Protein AF-A0A969LN11-F1 (afdb_monomer)

pLDDT: mean 94.56, std 5.86, range [60.31, 98.69]

Mean predicted aligned error: 4.52 Å

Foldseek 3Di:
DADDDQVVCVVVCPDPLNVVLLVVCPPPQNLVQLVVCLQVQHFSVVSCQVVCCVPCPCVLQDPSNVVSSLRSSVSSVVVVQKDWDDWFCADPGPNDRTHTHIYHPQWAKKWWWAFLVHRQKIKIASDPPPADDDPPTDTHTDDIGTDCVCCCVVFVCNDSVVQVVVCVVPSIDIGGHPDDDDRD

Nearest PDB structures (fold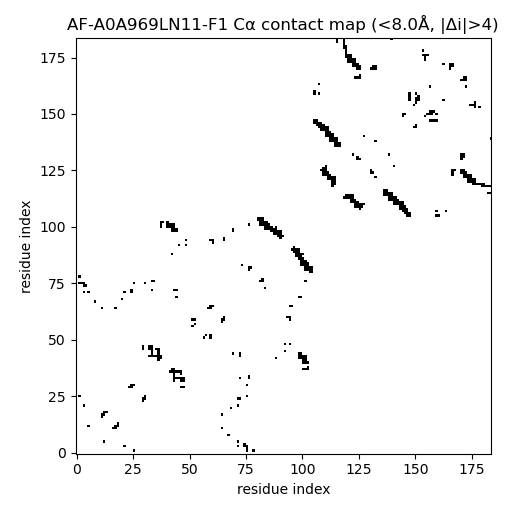seek):
  2qby-assembly1_B  TM=3.631E-01  e=9.573E+00  Saccharolobus solfataricus
  7y96-assembly1_B-4  TM=3.716E-01  e=5.945E+00  Aequorea victoria
  8vgp-assembly1_A  TM=2.685E-01  e=9.573E+00  Homo sapiens

Secondary structure (DSSP, 8-state):
------GGGHHHHTSHHHHHHHHHHTSHHHHHHHHHHHHTTSBGGGGGHHHHHHHHGGGGGSHHHHHHHHHHHHHHHHTTTEEEEEEEEE---SS-SEEEEEEETT---EEEEEESS-TTEEEEES-SSS----TTS-EEEEEEE-SHHHHHHHH--S-HHHHHHHHHHHS-EEEE-SS-PPP-

Radius of gyration: 20.81 Å; Cα contacts (8 Å, |Δi|>4): 290; chains: 1; bounding box: 46×28×56 Å

Solvent-accessible surface area (backbone atoms only — not comparable to full-atom values): 10416 Å² total; per-residue (Å²): 134,92,79,86,82,55,72,97,38,39,78,56,39,77,33,72,66,34,46,51,51,51,58,53,55,67,33,69,69,43,42,50,27,29,49,50,22,18,77,71,72,33,37,22,66,69,44,42,44,70,58,48,46,71,74,44,50,72,6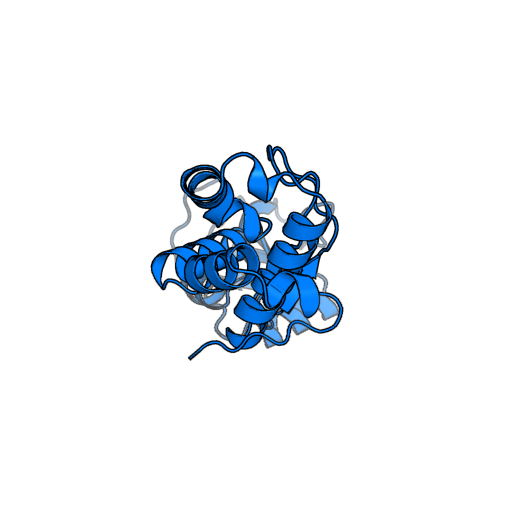4,48,55,41,69,68,49,44,54,48,51,57,51,50,52,50,51,54,37,46,78,67,65,34,36,86,69,43,71,74,43,76,49,99,47,88,69,41,64,50,38,47,25,35,36,52,83,82,47,53,68,35,26,37,25,24,31,62,90,45,47,35,39,31,37,36,20,72,42,84,72,91,52,64,70,75,81,97,61,61,68,40,86,72,49,75,52,36,49,52,66,59,35,29,76,72,54,70,37,86,50,58,67,60,50,50,50,44,19,69,77,67,44,31,42,79,46,74,37,88,63,86,52,78,77,121

Structure (mmCIF, N/CA/C/O backbone):
data_AF-A0A969LN11-F1
#
_entry.id   AF-A0A969LN11-F1
#
loop_
_atom_site.group_PDB
_atom_site.id
_atom_site.type_symbol
_atom_site.label_atom_id
_atom_site.label_alt_id
_atom_site.label_comp_id
_atom_site.label_asym_id
_atom_site.label_entity_id
_atom_site.label_seq_id
_atom_site.pdbx_PDB_ins_code
_atom_site.Cartn_x
_atom_site.Cartn_y
_atom_site.Cartn_z
_atom_site.occupancy
_atom_site.B_iso_or_equiv
_atom_site.auth_seq_id
_atom_site.auth_comp_id
_atom_site.auth_asym_id
_atom_site.auth_atom_id
_atom_site.pdbx_PDB_model_num
ATOM 1 N N . MET A 1 1 ? -16.326 -14.241 5.164 1.00 82.31 1 MET A N 1
ATOM 2 C CA . MET A 1 1 ? -16.632 -13.301 6.263 1.00 82.31 1 MET A CA 1
ATOM 3 C C . MET A 1 1 ? -15.332 -13.048 7.005 1.00 82.31 1 MET A C 1
ATOM 5 O O . MET A 1 1 ? -14.615 -14.016 7.225 1.00 82.31 1 MET A O 1
ATOM 9 N N . LEU A 1 2 ? -14.987 -11.788 7.280 1.00 94.00 2 LEU A N 1
ATOM 10 C CA . LEU A 1 2 ? -13.755 -11.440 7.996 1.00 94.00 2 LEU A CA 1
ATOM 11 C C . LEU A 1 2 ? -13.925 -11.730 9.490 1.00 94.00 2 LEU A C 1
ATOM 13 O O . LEU A 1 2 ? -14.968 -11.403 10.059 1.00 94.00 2 LEU A O 1
ATOM 17 N N . THR A 1 3 ? -12.894 -12.288 10.121 1.00 95.88 3 THR A N 1
ATOM 18 C CA . THR A 1 3 ? -12.912 -12.624 11.555 1.00 95.88 3 THR A CA 1
ATOM 19 C C . THR A 1 3 ? -11.805 -11.879 12.287 1.00 95.88 3 THR A C 1
ATOM 21 O O . THR A 1 3 ? -10.663 -11.886 11.835 1.00 95.88 3 THR A O 1
ATOM 24 N N . TYR A 1 4 ? -12.123 -11.256 13.423 1.00 97.94 4 TYR A N 1
ATOM 25 C CA . TYR A 1 4 ? -11.132 -10.577 14.257 1.00 97.94 4 TYR A CA 1
ATOM 26 C C . TYR A 1 4 ? -10.673 -11.459 15.415 1.00 97.94 4 TYR A C 1
ATOM 28 O O . TYR A 1 4 ? -11.492 -11.977 16.170 1.00 97.94 4 TYR A O 1
ATOM 36 N N . SER A 1 5 ? -9.359 -11.579 15.588 1.00 98.00 5 SER A N 1
ATOM 37 C CA . SER A 1 5 ? -8.730 -12.133 16.787 1.00 98.00 5 SER A CA 1
ATOM 38 C C . SER A 1 5 ? -8.174 -10.980 17.631 1.00 98.00 5 SER A C 1
ATOM 40 O O . SER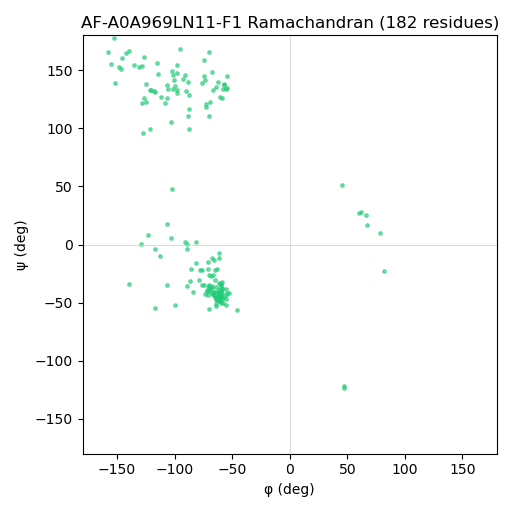 A 1 5 ? -7.165 -10.390 17.249 1.00 98.00 5 SER A O 1
ATOM 42 N N . PRO A 1 6 ? -8.801 -10.596 18.755 1.00 96.81 6 PRO A N 1
ATOM 43 C CA . PRO A 1 6 ? -8.433 -9.368 19.459 1.00 96.81 6 PRO A CA 1
ATOM 44 C C . PRO A 1 6 ? -7.141 -9.469 20.283 1.00 96.81 6 PRO A C 1
ATOM 46 O O . PRO A 1 6 ? -6.523 -8.440 20.558 1.00 96.81 6 PRO A O 1
ATOM 49 N N . GLU A 1 7 ? -6.710 -10.673 20.670 1.00 96.81 7 GLU A N 1
ATOM 50 C CA . GLU A 1 7 ? -5.503 -10.911 21.479 1.00 96.81 7 GLU A CA 1
ATOM 51 C C . GLU A 1 7 ? -5.428 -9.964 22.703 1.00 96.81 7 GLU A C 1
ATOM 53 O O . GLU A 1 7 ? -6.352 -9.876 23.510 1.00 96.81 7 GLU A O 1
ATOM 58 N N . LYS A 1 8 ? -4.352 -9.175 22.816 1.00 96.88 8 LYS A N 1
ATOM 59 C CA . LYS A 1 8 ? -4.132 -8.165 23.866 1.00 96.88 8 LYS A CA 1
ATOM 60 C C . LYS A 1 8 ? -5.164 -7.027 23.897 1.00 96.88 8 LYS A C 1
ATOM 62 O O . LYS A 1 8 ? -5.085 -6.164 24.775 1.00 96.88 8 LYS A O 1
ATOM 67 N N . PHE A 1 9 ? -6.066 -6.954 22.922 1.00 98.25 9 PHE A N 1
ATOM 68 C CA . PHE A 1 9 ? -7.149 -5.976 22.855 1.00 98.25 9 PHE A CA 1
ATOM 69 C C . PHE A 1 9 ? -8.511 -6.557 23.249 1.00 98.25 9 PHE A C 1
ATOM 71 O O . PHE A 1 9 ? -9.479 -5.817 23.149 1.00 98.25 9 PHE A O 1
ATOM 78 N N . ALA A 1 10 ? -8.603 -7.813 23.715 1.00 97.88 10 ALA A N 1
ATOM 79 C CA . ALA A 1 10 ? -9.874 -8.483 24.039 1.00 97.88 10 ALA A CA 1
ATOM 80 C C . ALA A 1 10 ? -10.836 -7.600 24.850 1.00 97.88 10 ALA A C 1
ATOM 82 O O . ALA A 1 10 ? -11.898 -7.253 24.356 1.00 97.88 10 ALA A O 1
ATOM 83 N N . SER A 1 11 ? -10.400 -7.088 26.004 1.00 97.50 11 SER A N 1
ATOM 84 C CA . SER A 1 11 ? -11.237 -6.216 26.843 1.00 97.50 11 SER A CA 1
ATOM 85 C C . SER A 1 11 ? -11.710 -4.933 26.141 1.00 97.50 11 SER A C 1
ATOM 87 O O . SER A 1 11 ? -12.823 -4.483 26.392 1.00 97.50 11 SER A O 1
ATOM 89 N N . LEU A 1 12 ? -10.893 -4.336 25.264 1.00 97.94 12 LEU A N 1
ATOM 90 C CA . LEU A 1 12 ? -11.313 -3.160 24.494 1.00 97.94 12 LEU A CA 1
ATOM 91 C C . LEU A 1 12 ? -12.254 -3.555 23.349 1.00 97.94 12 LEU A C 1
ATOM 93 O O . LEU A 1 12 ? -13.177 -2.811 23.035 1.00 97.94 12 LEU A O 1
ATOM 97 N N . TYR A 1 13 ? -12.040 -4.715 22.734 1.00 98.25 13 TYR A N 1
ATOM 98 C CA . TYR A 1 13 ? -12.899 -5.235 21.680 1.00 98.25 13 TYR A CA 1
ATOM 99 C C . TYR A 1 13 ? -14.286 -5.625 22.201 1.00 98.25 13 TYR A C 1
ATOM 101 O O . TYR A 1 13 ? -15.272 -5.352 21.527 1.00 98.25 13 TYR A O 1
ATOM 109 N N . ASP A 1 14 ? -14.373 -6.178 23.411 1.00 98.00 14 ASP A N 1
ATOM 110 C CA . ASP A 1 14 ? -15.636 -6.552 24.062 1.00 98.00 14 ASP A CA 1
ATOM 111 C C . ASP A 1 14 ? -16.518 -5.335 24.406 1.00 98.00 14 ASP A C 1
ATOM 113 O O . ASP A 1 14 ? -17.700 -5.484 24.707 1.00 98.00 14 ASP A O 1
ATOM 117 N N . SER A 1 15 ? -15.966 -4.118 24.342 1.00 98.19 15 SER A N 1
ATOM 118 C CA . SER A 1 15 ? -16.736 -2.880 24.482 1.00 98.19 15 SER A CA 1
ATOM 119 C C . SER A 1 15 ? -17.564 -2.560 23.232 1.00 98.19 15 SER A C 1
ATOM 121 O O . SER A 1 15 ? -17.226 -2.960 22.116 1.00 98.19 15 SER A O 1
ATOM 123 N N . GLU A 1 16 ? -18.606 -1.740 23.397 1.00 97.88 16 GLU A N 1
ATOM 124 C CA . GLU A 1 16 ? -19.424 -1.255 22.277 1.00 97.88 16 GLU A CA 1
ATOM 125 C C . GLU A 1 16 ? -18.575 -0.552 21.205 1.00 97.88 16 GLU A C 1
ATOM 127 O O . GLU A 1 16 ? -18.722 -0.823 20.012 1.00 97.88 16 GLU A O 1
ATOM 132 N N . LEU A 1 17 ? -17.630 0.297 21.622 1.00 98.06 17 LEU A N 1
ATOM 133 C CA . LEU A 1 17 ? -16.713 0.985 20.713 1.00 98.06 17 LEU A CA 1
ATOM 134 C C . LEU A 1 17 ? -15.871 -0.010 19.903 1.00 98.06 17 LEU A C 1
ATOM 136 O O . LEU A 1 17 ? -15.723 0.144 18.691 1.00 98.06 17 LEU A O 1
ATOM 140 N N . GLY A 1 18 ? -15.336 -1.044 20.554 1.00 98.19 18 GLY A N 1
ATOM 141 C CA . GLY A 1 18 ? -14.528 -2.068 19.894 1.00 98.19 18 GLY A CA 1
ATOM 142 C C . GLY A 1 18 ? -15.297 -2.842 18.826 1.00 98.19 18 GLY A C 1
ATOM 143 O O . GLY A 1 18 ? -14.795 -3.014 17.711 1.00 98.19 18 GLY A O 1
ATOM 144 N N . GLN A 1 19 ? -16.533 -3.237 19.131 1.00 98.50 19 GLN A N 1
ATOM 145 C CA . GLN A 1 19 ? -17.416 -3.904 18.173 1.00 98.50 19 GLN A CA 1
ATOM 146 C C . GLN A 1 19 ? -17.803 -2.980 17.013 1.00 98.50 19 GLN A C 1
ATOM 148 O O . GLN A 1 19 ? -17.735 -3.389 15.850 1.00 98.50 19 GLN A O 1
ATOM 153 N N . ARG A 1 20 ? -18.138 -1.715 17.302 1.00 98.56 20 ARG A N 1
ATOM 154 C CA . ARG A 1 20 ? -18.464 -0.710 16.279 1.00 98.56 20 ARG A CA 1
ATOM 155 C C . ARG A 1 20 ? -17.288 -0.446 15.339 1.00 98.56 20 ARG A C 1
ATOM 157 O O . ARG A 1 20 ? -17.496 -0.378 14.132 1.00 98.56 20 ARG A O 1
ATOM 164 N N . LEU A 1 21 ? -16.060 -0.357 15.856 1.00 98.62 21 LEU A N 1
ATOM 165 C CA . LEU A 1 21 ? -14.851 -0.186 15.038 1.00 98.62 21 LEU A CA 1
ATOM 166 C C . LEU A 1 21 ? -14.629 -1.363 14.088 1.00 98.62 21 LEU A C 1
ATOM 168 O O . LEU A 1 21 ? -14.336 -1.154 12.912 1.00 98.62 21 LEU A O 1
ATOM 172 N N . TRP A 1 22 ? -14.797 -2.597 14.569 1.00 98.56 22 TRP A N 1
ATOM 173 C CA . TRP A 1 22 ? -14.678 -3.773 13.708 1.00 98.56 22 TRP A CA 1
ATOM 174 C C . TRP A 1 22 ? -15.762 -3.803 12.630 1.00 98.56 22 TRP A C 1
ATOM 176 O O . TRP A 1 22 ? -15.457 -3.980 11.448 1.00 98.56 22 TRP A O 1
ATOM 186 N N . ALA A 1 23 ? -17.018 -3.571 13.019 1.00 98.44 23 ALA A N 1
ATOM 187 C CA . ALA A 1 23 ? -18.139 -3.505 12.087 1.00 98.44 23 ALA A CA 1
ATOM 188 C C . ALA A 1 23 ? -17.938 -2.404 11.035 1.00 98.44 23 ALA A C 1
ATOM 190 O O . ALA A 1 23 ? -18.246 -2.610 9.867 1.00 98.44 23 ALA A O 1
ATOM 191 N N . PHE A 1 24 ? -17.383 -1.255 11.428 1.00 98.56 24 PHE A N 1
ATOM 192 C CA . PHE A 1 24 ? -17.020 -0.172 10.520 1.00 98.56 24 PHE A CA 1
ATOM 193 C C . PHE A 1 24 ? -15.918 -0.584 9.536 1.00 98.56 24 PHE A C 1
ATOM 195 O O . PHE A 1 24 ? -16.090 -0.428 8.328 1.00 98.56 24 PHE A O 1
ATOM 202 N N . LEU A 1 25 ? -14.792 -1.113 10.024 1.00 98.56 25 LEU A N 1
ATOM 203 C CA . LEU A 1 25 ? -13.633 -1.434 9.180 1.00 98.56 25 LEU A CA 1
ATOM 204 C C . LEU A 1 25 ? -13.913 -2.573 8.192 1.00 98.56 25 LEU A C 1
ATOM 206 O O . LEU A 1 25 ? -13.270 -2.640 7.148 1.00 98.56 25 LEU A O 1
ATOM 210 N N . THR A 1 26 ? -14.858 -3.455 8.519 1.00 98.50 26 THR A N 1
ATOM 211 C CA . THR A 1 26 ? -15.230 -4.609 7.688 1.00 98.50 26 THR A CA 1
ATOM 212 C C . THR A 1 26 ? -16.361 -4.336 6.697 1.00 98.50 26 THR A C 1
ATOM 214 O O . THR A 1 26 ? -16.729 -5.246 5.957 1.00 98.50 26 THR A O 1
ATOM 217 N N . ARG A 1 27 ? -16.886 -3.103 6.624 1.00 98.38 27 ARG A N 1
ATOM 218 C CA . ARG A 1 27 ? -17.782 -2.696 5.527 1.00 98.38 27 ARG A CA 1
ATOM 219 C C . ARG A 1 27 ? -17.034 -2.785 4.195 1.00 98.38 27 ARG A C 1
ATOM 221 O O . ARG A 1 27 ? -15.872 -2.384 4.117 1.00 98.38 27 ARG A O 1
ATOM 228 N N . ASP A 1 28 ? -17.704 -3.265 3.150 1.00 97.88 28 ASP A N 1
ATOM 229 C CA . ASP A 1 28 ? -17.081 -3.514 1.842 1.00 97.88 28 ASP A CA 1
ATOM 230 C C . ASP A 1 28 ? -16.385 -2.271 1.264 1.00 97.88 28 ASP A C 1
ATOM 232 O O . ASP A 1 28 ? -15.293 -2.363 0.701 1.00 97.88 28 ASP A O 1
ATOM 236 N N . ASP A 1 29 ? -16.978 -1.091 1.445 1.00 98.12 29 ASP A N 1
ATOM 237 C CA . ASP A 1 29 ? -16.424 0.175 0.971 1.00 98.12 29 ASP A CA 1
ATOM 238 C C . ASP A 1 29 ? -15.157 0.587 1.740 1.00 98.12 29 ASP A C 1
ATOM 240 O O . ASP A 1 29 ? -14.195 1.074 1.144 1.00 98.12 29 ASP A O 1
ATOM 244 N N . ASN A 1 30 ? -15.110 0.349 3.051 1.00 98.50 30 ASN A N 1
ATOM 245 C CA . ASN A 1 30 ? -13.927 0.600 3.870 1.00 98.50 30 ASN A CA 1
ATOM 246 C C . ASN A 1 30 ? -12.811 -0.404 3.592 1.00 98.50 30 ASN A C 1
ATOM 248 O O . ASN A 1 30 ? -11.657 0.007 3.466 1.00 98.50 30 ASN A O 1
ATOM 252 N N . VAL A 1 31 ? -13.134 -1.685 3.404 1.00 98.56 31 VAL A N 1
ATOM 253 C CA . VAL A 1 31 ? -12.147 -2.680 2.960 1.00 98.56 31 VAL A CA 1
ATOM 254 C C . VAL A 1 31 ? -11.551 -2.258 1.614 1.00 98.56 31 VAL A C 1
ATOM 256 O O . VAL A 1 31 ? -10.328 -2.198 1.487 1.00 98.56 31 VAL A O 1
ATOM 259 N N . ALA A 1 32 ? -12.380 -1.851 0.648 1.00 98.38 32 ALA A N 1
ATOM 260 C CA . ALA A 1 32 ? -11.903 -1.363 -0.647 1.00 98.38 32 ALA A CA 1
ATOM 261 C C . ALA A 1 32 ? -10.992 -0.125 -0.524 1.00 98.38 32 ALA A C 1
ATOM 263 O O . ALA A 1 32 ? -9.989 -0.021 -1.235 1.00 98.38 32 ALA A O 1
ATOM 264 N N . ARG A 1 33 ? -11.284 0.803 0.398 1.00 98.62 33 ARG A N 1
ATOM 265 C CA . ARG A 1 33 ? -10.414 1.959 0.687 1.00 98.62 33 ARG A CA 1
ATOM 266 C C . ARG A 1 33 ? -9.058 1.549 1.268 1.00 98.62 33 ARG A C 1
ATOM 268 O O . ARG A 1 33 ? -8.034 2.071 0.822 1.00 98.62 33 ARG A O 1
ATOM 275 N N . LEU A 1 34 ? -9.034 0.609 2.218 1.00 98.62 34 LEU A N 1
ATOM 276 C CA . LEU A 1 34 ? -7.794 0.070 2.799 1.00 98.62 34 LEU A CA 1
ATOM 277 C C . LEU A 1 34 ? -6.919 -0.598 1.724 1.00 98.62 34 LEU A C 1
ATOM 279 O O . LEU A 1 34 ? -5.700 -0.390 1.682 1.00 98.62 34 LEU A O 1
ATOM 283 N N . GLU A 1 35 ? -7.541 -1.375 0.835 1.00 98.06 35 GLU A N 1
ATOM 284 C CA . GLU A 1 35 ? -6.865 -2.016 -0.296 1.00 98.06 35 GLU A CA 1
ATOM 285 C C . GLU A 1 35 ? -6.341 -0.973 -1.287 1.00 98.06 35 GLU A C 1
ATOM 287 O O . GLU A 1 35 ? -5.168 -1.017 -1.646 1.00 98.06 35 GLU A O 1
ATOM 292 N N . THR A 1 36 ? -7.149 0.030 -1.639 1.00 97.50 36 THR A N 1
ATOM 293 C CA . THR A 1 36 ? -6.754 1.120 -2.550 1.00 97.50 36 THR A CA 1
ATOM 294 C C . THR A 1 36 ? -5.546 1.894 -2.019 1.00 97.50 36 THR A C 1
ATOM 296 O O . THR A 1 36 ? -4.590 2.141 -2.756 1.00 97.50 36 THR A O 1
ATOM 299 N N . ALA A 1 37 ? -5.538 2.255 -0.731 1.00 97.56 37 ALA A N 1
ATOM 300 C CA . ALA A 1 37 ? -4.385 2.913 -0.115 1.00 97.56 37 ALA A CA 1
ATOM 301 C C . ALA A 1 37 ? -3.122 2.036 -0.217 1.00 97.56 37 ALA A C 1
ATOM 303 O O . ALA A 1 37 ? -2.049 2.520 -0.591 1.00 97.56 37 ALA A O 1
ATOM 304 N N . SER A 1 38 ? -3.271 0.731 0.021 1.00 97.00 38 SER A N 1
ATOM 305 C CA . SER A 1 38 ? -2.181 -0.244 -0.089 1.00 97.00 38 SER A CA 1
ATOM 306 C C . SER A 1 38 ? -1.682 -0.402 -1.536 1.00 97.00 38 SER A C 1
ATOM 308 O O . SER A 1 38 ? -0.474 -0.402 -1.773 1.00 97.00 38 SER A O 1
ATOM 310 N N . GLU A 1 39 ? -2.575 -0.429 -2.533 1.00 94.38 39 GLU A N 1
ATOM 311 C CA . GLU A 1 39 ? -2.221 -0.444 -3.965 1.00 94.38 39 GLU A CA 1
ATOM 312 C C . GLU A 1 39 ? -1.409 0.788 -4.388 1.00 94.38 39 GLU A C 1
ATOM 314 O O . GLU A 1 39 ? -0.520 0.698 -5.242 1.00 94.38 39 GLU A O 1
ATOM 319 N N . LEU A 1 40 ? -1.692 1.940 -3.777 1.00 93.00 40 LEU A N 1
ATOM 320 C CA . LEU A 1 40 ? -0.979 3.198 -4.005 1.00 93.00 40 LEU A CA 1
ATOM 321 C C . LEU A 1 40 ? 0.338 3.298 -3.215 1.00 93.00 40 LEU A C 1
ATOM 323 O O . LEU A 1 40 ? 1.024 4.323 -3.288 1.00 93.00 40 LEU A O 1
ATOM 327 N N . GLY A 1 41 ? 0.713 2.257 -2.465 1.00 92.56 41 GLY A N 1
ATOM 328 C CA . GLY A 1 41 ? 1.913 2.248 -1.629 1.00 92.56 41 GLY A CA 1
ATOM 329 C C . GLY A 1 41 ? 1.837 3.234 -0.461 1.00 92.56 41 GLY A C 1
ATOM 330 O O . GLY A 1 41 ? 2.879 3.711 0.011 1.00 92.56 41 GLY A O 1
ATOM 331 N N . LYS A 1 42 ? 0.617 3.562 -0.021 1.00 95.69 42 LYS A N 1
ATOM 332 C CA . LYS A 1 42 ? 0.317 4.379 1.158 1.00 95.69 42 LYS A CA 1
ATOM 333 C C . LYS A 1 42 ? -0.011 3.481 2.355 1.00 95.69 42 LYS A C 1
ATOM 335 O O . LYS A 1 42 ? -0.408 2.330 2.173 1.00 95.69 42 LYS A O 1
ATOM 340 N N . PRO A 1 43 ? 0.191 3.958 3.590 1.00 98.00 43 PRO A N 1
ATOM 341 C CA . PRO A 1 43 ? -0.311 3.272 4.769 1.00 98.00 43 PRO A CA 1
ATOM 342 C C . PRO A 1 43 ? -1.818 3.047 4.691 1.00 98.00 43 PRO A C 1
ATOM 344 O O . PRO A 1 43 ? -2.568 3.958 4.355 1.00 98.00 43 PRO A O 1
ATOM 347 N N . ALA A 1 44 ? -2.261 1.833 5.015 1.00 98.12 44 ALA A N 1
ATOM 348 C CA . ALA A 1 44 ? -3.632 1.412 4.732 1.00 98.12 44 ALA A CA 1
ATOM 349 C C . ALA A 1 44 ? -4.688 2.286 5.426 1.00 98.12 44 ALA A C 1
ATOM 351 O O . ALA A 1 44 ? -5.687 2.654 4.817 1.00 98.12 44 ALA A O 1
ATOM 352 N N . VAL A 1 45 ? -4.434 2.664 6.684 1.00 97.56 45 VAL A N 1
ATOM 353 C CA . VAL A 1 45 ? -5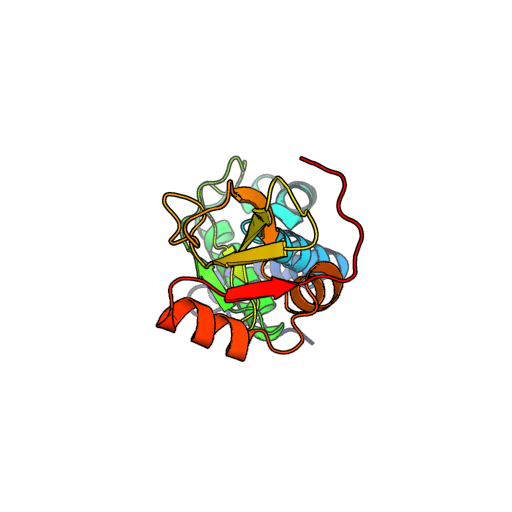.356 3.481 7.491 1.00 97.56 45 VAL A CA 1
ATOM 354 C C . VAL A 1 45 ? -5.593 4.884 6.922 1.00 97.56 45 VAL A C 1
ATOM 356 O O . VAL A 1 45 ? -6.633 5.456 7.228 1.00 97.56 45 VAL A O 1
ATOM 359 N N . GLU A 1 46 ? -4.701 5.422 6.071 1.00 96.88 46 GLU A N 1
ATOM 360 C CA . GLU A 1 46 ? -4.954 6.702 5.379 1.00 96.88 46 GLU A CA 1
ATOM 361 C C . GLU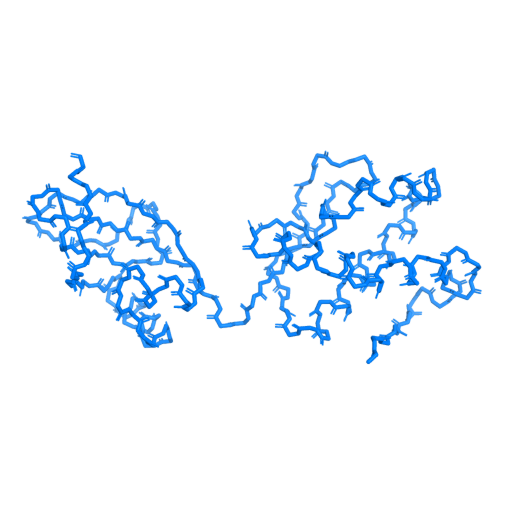 A 1 46 ? -6.223 6.623 4.518 1.00 96.88 46 GLU A C 1
ATOM 363 O O . GLU A 1 46 ? -6.944 7.607 4.388 1.00 96.88 46 GLU A O 1
ATOM 368 N N . GLY A 1 47 ? -6.529 5.446 3.957 1.00 97.19 47 GLY A N 1
ATOM 369 C CA . GLY A 1 47 ? -7.690 5.263 3.086 1.00 97.19 47 GLY A CA 1
ATOM 370 C C . GLY A 1 47 ? -9.034 5.462 3.788 1.00 97.19 47 GLY A C 1
ATOM 371 O O . GLY A 1 47 ? -10.023 5.738 3.117 1.00 97.19 47 GLY A O 1
ATOM 372 N N . VAL A 1 48 ? -9.080 5.329 5.117 1.00 97.81 48 VAL A N 1
ATOM 373 C CA . VAL A 1 48 ? -10.316 5.386 5.919 1.00 97.81 48 VAL A CA 1
ATOM 374 C C . VAL A 1 48 ? -10.279 6.460 7.007 1.00 97.81 48 VAL A C 1
ATOM 376 O O . VAL A 1 48 ? -11.169 6.501 7.853 1.00 97.81 48 VAL A O 1
ATOM 379 N N . GLU A 1 49 ? -9.255 7.316 7.026 1.00 96.19 49 GLU A N 1
ATOM 380 C CA . GLU A 1 49 ? -9.063 8.313 8.085 1.00 96.19 49 GLU A CA 1
ATOM 381 C C . GLU A 1 49 ? -10.266 9.251 8.221 1.00 96.19 49 GLU A C 1
ATOM 383 O O . GLU A 1 49 ? -10.805 9.408 9.317 1.00 96.19 49 GLU A O 1
ATOM 388 N N . GLU A 1 50 ? -10.713 9.832 7.106 1.00 96.50 50 GLU A N 1
ATOM 389 C CA . GLU A 1 50 ? -11.830 10.777 7.097 1.00 96.50 50 GLU A CA 1
ATOM 390 C C . GLU A 1 50 ? -13.109 10.110 7.613 1.00 96.50 50 GLU A C 1
ATOM 392 O O . GLU A 1 50 ? -13.826 10.679 8.428 1.00 96.50 50 GLU A O 1
ATOM 397 N N . GLN A 1 51 ? -13.373 8.864 7.204 1.00 98.00 51 GLN A N 1
ATOM 398 C CA . GLN A 1 51 ? -14.553 8.114 7.637 1.00 98.00 51 GLN A CA 1
ATOM 399 C C . GLN A 1 51 ? -14.462 7.701 9.116 1.00 98.00 51 GLN A C 1
ATOM 401 O O . GLN A 1 51 ? -15.470 7.719 9.820 1.00 98.00 51 GLN A O 1
ATOM 406 N N . LEU A 1 52 ? -13.263 7.380 9.615 1.00 97.06 52 LEU A N 1
ATOM 407 C CA . LEU A 1 52 ? -13.040 7.111 11.039 1.00 97.06 52 LEU A CA 1
ATOM 408 C C . LEU A 1 52 ? -13.327 8.354 11.887 1.00 97.06 52 LEU A C 1
ATOM 410 O O . LEU A 1 52 ? -14.044 8.268 12.883 1.00 97.06 52 LEU A O 1
ATOM 414 N N . LEU A 1 53 ? -12.812 9.516 11.482 1.00 97.38 53 LEU A N 1
ATOM 415 C CA . LEU A 1 53 ? -13.109 10.788 12.146 1.00 97.38 53 LEU A CA 1
ATOM 416 C C . LEU A 1 53 ? -14.594 11.146 12.016 1.00 97.38 53 LEU A C 1
ATOM 418 O O . LEU A 1 53 ? -15.189 11.655 12.972 1.00 97.38 53 LEU A O 1
ATOM 422 N N . ALA A 1 54 ? -15.202 10.828 10.868 1.00 97.75 54 ALA A N 1
ATOM 423 C CA . ALA A 1 54 ? -16.614 11.042 10.582 1.00 97.75 54 ALA A CA 1
ATOM 424 C C . ALA A 1 54 ? -17.550 10.263 11.532 1.00 97.75 54 ALA A C 1
ATOM 426 O O . ALA A 1 54 ? -18.623 10.773 11.858 1.00 97.75 54 ALA A O 1
ATOM 427 N N . GLU A 1 55 ? -17.155 9.075 11.988 1.00 98.06 55 GLU A N 1
ATOM 428 C CA . GLU A 1 55 ? -18.024 8.186 12.772 1.00 98.06 55 GLU A CA 1
ATOM 429 C C . GLU A 1 55 ? -17.668 8.128 14.265 1.00 98.06 55 GLU A C 1
ATOM 431 O O . GLU A 1 55 ? -18.566 8.032 15.100 1.00 98.06 55 GLU A O 1
ATOM 436 N N . PHE A 1 56 ? -16.381 8.222 14.611 1.00 97.69 56 PHE A N 1
ATOM 437 C CA . PHE A 1 56 ? -15.889 8.009 15.981 1.00 97.69 56 PHE A CA 1
ATOM 438 C C . PHE A 1 56 ? -15.341 9.272 16.647 1.00 97.69 56 PHE A C 1
ATOM 440 O O . PHE A 1 56 ? -15.066 9.254 17.843 1.00 97.69 56 PHE A O 1
ATOM 447 N N . ARG A 1 57 ? -15.176 10.370 15.894 1.00 95.38 57 ARG A N 1
ATOM 448 C CA . ARG A 1 57 ? -14.774 11.683 16.427 1.00 95.38 57 ARG A CA 1
ATOM 449 C C . ARG A 1 57 ? -13.572 11.573 17.378 1.00 95.38 57 ARG A C 1
ATOM 451 O O . ARG A 1 57 ? -12.535 11.058 16.976 1.00 95.38 57 ARG A O 1
ATOM 458 N N . GLU A 1 58 ? -13.675 12.037 18.620 1.00 96.38 58 GLU A N 1
ATOM 459 C CA . GLU A 1 58 ? -12.588 12.030 19.600 1.00 96.38 58 GLU A CA 1
ATOM 460 C C . GLU A 1 58 ? -12.244 10.625 20.124 1.00 96.38 58 GLU A C 1
ATOM 462 O O . GLU A 1 58 ? -11.116 10.406 20.575 1.00 96.38 58 GLU A O 1
ATOM 467 N N . GLU A 1 59 ? -13.155 9.647 20.028 1.00 96.69 59 GLU A N 1
ATOM 468 C CA . GLU A 1 59 ? -12.928 8.277 20.515 1.00 96.69 59 GLU A CA 1
ATOM 469 C C . GLU A 1 59 ? -11.728 7.623 19.804 1.00 96.69 59 GLU A C 1
ATOM 471 O O . GLU A 1 59 ? -10.941 6.896 20.420 1.00 96.69 59 GLU A O 1
ATOM 476 N N . ILE A 1 60 ? -11.521 7.948 18.519 1.00 96.38 60 ILE A N 1
ATOM 477 C CA . ILE A 1 60 ? -10.392 7.442 17.721 1.00 96.38 60 ILE A CA 1
ATOM 478 C C . ILE A 1 60 ? -9.047 8.046 18.137 1.00 96.38 60 ILE A C 1
ATOM 480 O O . ILE A 1 60 ? -7.997 7.523 17.770 1.00 96.38 60 ILE A O 1
ATOM 484 N N . LEU A 1 61 ? -9.029 9.135 18.909 1.00 95.69 61 LEU A N 1
ATOM 485 C CA . LEU A 1 61 ? -7.783 9.797 19.303 1.00 95.69 61 LEU A CA 1
ATOM 486 C C . LEU A 1 61 ? -7.068 9.050 20.435 1.00 95.69 61 LEU A C 1
ATOM 488 O O . LEU A 1 61 ? -5.842 9.173 20.574 1.00 95.69 61 LEU A O 1
ATOM 492 N N . ALA A 1 62 ? -7.800 8.231 21.199 1.00 97.00 62 ALA A N 1
ATOM 493 C CA . ALA A 1 62 ? -7.267 7.451 22.307 1.00 97.00 62 ALA A CA 1
ATOM 494 C C . ALA A 1 62 ? -6.184 6.465 21.836 1.00 97.00 62 ALA A C 1
ATOM 496 O O . ALA A 1 62 ? -6.385 5.642 20.942 1.00 97.00 62 ALA A O 1
ATOM 497 N N . GLY A 1 63 ? -5.009 6.508 22.474 1.00 96.56 63 GLY A N 1
ATOM 498 C CA . GLY A 1 63 ? -3.832 5.745 22.036 1.00 96.56 63 GLY A CA 1
ATOM 499 C C . GLY A 1 63 ? -4.084 4.241 21.888 1.00 96.56 63 GLY A C 1
ATOM 500 O O . GLY A 1 63 ? -3.658 3.637 20.904 1.00 96.56 63 GLY A O 1
ATOM 501 N N . ARG A 1 64 ? -4.823 3.638 22.827 1.00 97.31 64 ARG A N 1
ATOM 502 C CA . ARG A 1 64 ? -5.139 2.204 22.788 1.00 97.31 64 ARG A CA 1
ATOM 503 C C . ARG A 1 64 ? -6.118 1.843 21.667 1.00 97.31 64 ARG A C 1
ATOM 505 O O . ARG A 1 64 ? -5.943 0.799 21.045 1.00 97.31 64 ARG A O 1
ATOM 512 N N . VAL A 1 65 ? -7.078 2.722 21.371 1.00 97.94 65 VAL A N 1
ATOM 513 C CA . VAL A 1 65 ? -8.030 2.562 20.260 1.00 97.94 65 VAL A CA 1
ATOM 514 C C . VAL A 1 65 ? -7.286 2.572 18.929 1.00 97.94 65 VAL A C 1
ATOM 516 O O . VAL A 1 65 ? -7.450 1.657 18.128 1.00 97.94 65 VAL A O 1
ATOM 519 N N . LYS A 1 66 ? -6.361 3.516 18.732 1.00 97.75 66 LYS A N 1
ATOM 520 C CA . LYS A 1 66 ? -5.535 3.586 17.513 1.00 97.75 66 LYS A CA 1
ATOM 521 C C . LYS A 1 66 ? -4.700 2.336 17.279 1.00 97.75 66 LYS A C 1
ATOM 523 O O . LYS A 1 66 ? -4.616 1.844 16.157 1.00 97.75 66 LYS A O 1
ATOM 528 N N . GLN A 1 67 ? -4.096 1.811 18.343 1.00 97.44 67 GLN A N 1
ATOM 529 C CA . GLN A 1 67 ? -3.340 0.561 18.275 1.00 97.44 67 GLN A CA 1
ATOM 530 C C . GLN A 1 67 ? -4.236 -0.616 17.871 1.00 97.44 67 GLN A C 1
ATOM 532 O O . GLN A 1 67 ? -3.818 -1.443 17.062 1.00 97.44 67 GLN A O 1
ATOM 537 N N . MET A 1 68 ? -5.458 -0.678 18.406 1.00 98.44 68 MET A N 1
ATOM 538 C CA . MET A 1 68 ? -6.430 -1.709 18.050 1.00 98.44 68 MET A CA 1
ATOM 539 C C . MET A 1 68 ? -6.899 -1.571 16.598 1.00 98.44 68 MET A C 1
ATOM 541 O O . MET A 1 68 ? -6.952 -2.570 15.894 1.00 98.44 68 MET A O 1
ATOM 545 N N . VAL A 1 69 ? -7.155 -0.354 16.111 1.00 98.38 69 VAL A N 1
ATOM 546 C CA . VAL A 1 69 ? -7.515 -0.111 14.703 1.00 98.38 69 VAL A CA 1
ATOM 547 C C . VAL A 1 69 ? -6.399 -0.555 13.763 1.00 98.38 69 VAL A C 1
ATOM 549 O O . VAL A 1 69 ? -6.660 -1.281 12.807 1.00 98.38 69 VAL A O 1
ATOM 552 N N . GLY A 1 70 ? -5.142 -0.216 14.063 1.00 97.94 70 GLY A N 1
ATOM 553 C CA . GLY A 1 70 ? -4.002 -0.727 13.295 1.00 97.94 70 GLY A CA 1
ATOM 554 C C . GLY A 1 70 ? -3.919 -2.259 13.312 1.00 97.94 70 GLY A C 1
ATOM 555 O O . GLY A 1 70 ? -3.615 -2.880 12.295 1.00 97.94 70 GLY A O 1
ATOM 556 N N . HIS A 1 71 ? -4.242 -2.881 14.448 1.00 98.44 71 HIS A N 1
ATOM 557 C CA . HIS A 1 71 ? -4.290 -4.335 14.583 1.00 98.44 71 HIS A CA 1
ATOM 558 C C . HIS A 1 71 ? -5.423 -4.982 13.769 1.00 98.44 71 HIS A C 1
ATOM 560 O O . HIS A 1 71 ? -5.192 -5.985 13.095 1.00 98.44 71 HIS A O 1
ATOM 566 N N . MET A 1 72 ? -6.618 -4.389 13.784 1.00 98.69 72 MET A N 1
ATOM 567 C CA . MET A 1 72 ? -7.765 -4.815 12.978 1.00 98.69 72 MET A CA 1
ATOM 568 C C . MET A 1 72 ? -7.455 -4.709 11.484 1.00 98.69 72 MET A C 1
ATOM 570 O O . MET A 1 72 ? -7.627 -5.682 10.756 1.00 98.69 72 MET A O 1
ATOM 574 N N . VAL A 1 73 ? -6.923 -3.566 11.035 1.00 98.62 73 VAL A N 1
ATOM 575 C CA . VAL A 1 73 ? -6.552 -3.348 9.627 1.00 98.62 73 VAL A CA 1
ATOM 576 C C . VAL A 1 73 ? -5.508 -4.358 9.158 1.00 98.62 73 VAL A C 1
ATOM 578 O O . VAL A 1 73 ? -5.642 -4.893 8.059 1.00 98.62 73 VAL A O 1
ATOM 581 N N . ARG A 1 74 ? -4.519 -4.688 9.999 1.00 98.50 74 ARG A N 1
ATOM 582 C CA . ARG A 1 74 ? -3.562 -5.762 9.703 1.00 98.50 74 ARG A CA 1
ATOM 583 C C . ARG A 1 74 ? -4.275 -7.083 9.409 1.00 98.50 74 ARG A C 1
ATOM 585 O O . ARG A 1 74 ? -4.013 -7.675 8.370 1.00 98.50 74 ARG A O 1
ATOM 592 N N . GLN A 1 75 ? -5.170 -7.527 10.292 1.00 98.56 75 GLN A N 1
ATOM 593 C CA . GLN A 1 75 ? -5.857 -8.812 10.126 1.00 98.56 75 GLN A CA 1
ATOM 594 C C . GLN A 1 75 ? -6.815 -8.829 8.933 1.00 98.56 75 GLN A C 1
ATOM 596 O O . GLN A 1 75 ? -6.922 -9.857 8.267 1.00 98.56 75 GLN A O 1
ATOM 601 N N . ILE A 1 76 ? -7.482 -7.706 8.648 1.00 98.62 76 ILE A N 1
ATOM 602 C CA . ILE A 1 76 ? -8.322 -7.553 7.452 1.00 98.62 76 ILE A CA 1
ATOM 603 C C . ILE A 1 76 ? -7.473 -7.761 6.199 1.00 98.62 76 ILE A C 1
ATOM 605 O O . ILE A 1 76 ? -7.828 -8.562 5.341 1.00 98.62 76 ILE A O 1
ATOM 609 N N . LEU A 1 77 ? -6.338 -7.070 6.104 1.00 98.38 77 LEU A N 1
ATOM 610 C CA . LEU A 1 77 ? -5.475 -7.126 4.929 1.00 98.38 77 LEU A CA 1
ATOM 611 C C . LEU A 1 77 ? -4.781 -8.487 4.776 1.00 98.38 77 LEU A C 1
ATOM 613 O O . LEU A 1 77 ? -4.735 -9.016 3.668 1.00 98.38 77 LEU A O 1
ATOM 617 N N . GLU A 1 78 ? -4.326 -9.105 5.866 1.00 97.62 78 GLU A N 1
ATOM 618 C CA . GLU A 1 78 ? -3.762 -10.464 5.840 1.00 97.62 78 GLU A CA 1
ATOM 619 C C . GLU A 1 78 ? -4.785 -11.502 5.346 1.00 97.62 78 GLU A C 1
ATOM 621 O O . GLU A 1 78 ? -4.455 -12.329 4.500 1.00 97.62 78 GLU A O 1
ATOM 626 N N . GLN A 1 79 ? -6.050 -11.412 5.781 1.00 97.56 79 GLN A N 1
ATOM 627 C CA . GLN A 1 79 ? -7.148 -12.253 5.267 1.00 97.56 79 GLN A CA 1
ATOM 628 C C . GLN A 1 79 ? -7.516 -11.959 3.803 1.00 97.56 79 GLN A C 1
ATOM 630 O O . GLN A 1 79 ? -8.277 -12.708 3.192 1.00 97.56 79 GLN A O 1
ATOM 635 N N . ARG A 1 80 ? -7.000 -10.862 3.243 1.00 96.56 80 ARG A N 1
ATOM 636 C CA . ARG A 1 80 ? -7.184 -10.434 1.851 1.00 96.56 80 ARG A CA 1
ATOM 637 C C . ARG A 1 80 ? -5.919 -10.650 1.015 1.00 96.56 80 ARG A C 1
ATOM 639 O O . ARG A 1 80 ? -5.796 -10.047 -0.049 1.00 96.56 80 ARG A O 1
ATOM 646 N N . ASP A 1 81 ? -4.991 -11.489 1.482 1.00 95.69 81 ASP A N 1
ATOM 647 C CA . ASP A 1 81 ? -3.719 -11.843 0.828 1.00 95.69 81 ASP A CA 1
ATOM 648 C C . ASP A 1 81 ? -2.763 -10.658 0.612 1.00 95.69 81 ASP A C 1
ATOM 650 O O . ASP A 1 81 ? -1.951 -10.630 -0.324 1.00 95.69 81 ASP A O 1
ATOM 654 N N . TRP A 1 82 ? -2.860 -9.648 1.472 1.00 97.44 82 TRP A N 1
ATOM 655 C CA . TRP A 1 82 ? -1.862 -8.594 1.573 1.00 97.44 82 TRP A CA 1
ATOM 656 C C . TRP A 1 82 ? -0.810 -8.965 2.609 1.00 97.44 82 TRP A C 1
ATOM 658 O O . TRP A 1 82 ? -1.101 -9.560 3.645 1.00 97.44 82 TRP A O 1
ATOM 668 N N . VAL A 1 83 ? 0.428 -8.559 2.350 1.00 96.75 83 VAL A N 1
ATOM 669 C CA . VAL A 1 83 ? 1.551 -8.757 3.265 1.00 96.75 83 VAL A CA 1
ATOM 670 C C . VAL A 1 83 ? 2.062 -7.416 3.764 1.00 96.75 83 VAL A C 1
ATOM 672 O O . VAL A 1 83 ? 2.043 -6.418 3.039 1.00 96.75 83 VAL A O 1
ATOM 675 N N . LEU A 1 84 ? 2.529 -7.398 5.011 1.00 96.94 84 LEU A N 1
ATOM 676 C CA . LEU A 1 84 ? 3.186 -6.235 5.594 1.00 96.94 84 LEU A CA 1
ATOM 677 C C . LEU A 1 84 ? 4.423 -5.866 4.760 1.00 96.94 84 LEU A C 1
ATOM 679 O O . LEU A 1 84 ? 5.290 -6.704 4.518 1.00 96.94 84 LEU A O 1
ATOM 683 N N . ASP A 1 85 ? 4.489 -4.611 4.326 1.00 95.50 85 ASP A N 1
ATOM 684 C CA . ASP A 1 85 ? 5.608 -4.068 3.552 1.00 95.50 85 ASP A CA 1
ATOM 685 C C . ASP A 1 85 ? 6.560 -3.273 4.448 1.00 95.50 85 ASP A C 1
ATOM 687 O O . ASP A 1 85 ? 7.763 -3.524 4.491 1.00 95.50 85 ASP A O 1
ATOM 691 N N . GLN A 1 86 ? 6.008 -2.324 5.205 1.00 95.75 86 GLN A N 1
ATOM 692 C CA . GLN A 1 86 ? 6.783 -1.462 6.085 1.00 95.75 86 GLN A CA 1
ATOM 693 C C . GLN A 1 86 ? 5.940 -0.997 7.273 1.00 95.75 86 GLN A C 1
ATOM 695 O O . GLN A 1 86 ? 4.782 -0.617 7.107 1.00 95.75 86 GLN A O 1
ATOM 700 N N . THR A 1 87 ? 6.533 -0.968 8.464 1.00 96.31 87 THR A N 1
ATOM 701 C CA . THR A 1 87 ? 5.936 -0.372 9.667 1.00 96.31 87 THR A CA 1
ATOM 702 C C . THR A 1 87 ? 6.405 1.067 9.870 1.00 96.31 87 THR A C 1
ATOM 704 O O . THR A 1 87 ? 7.355 1.528 9.240 1.00 96.31 87 THR A O 1
ATOM 707 N N . ASP A 1 88 ? 5.751 1.785 10.784 1.00 95.56 88 ASP A N 1
ATOM 708 C CA . ASP A 1 88 ? 6.213 3.092 11.268 1.00 95.56 88 ASP A CA 1
ATOM 709 C C . ASP A 1 88 ? 6.341 4.186 10.197 1.00 95.56 88 ASP A C 1
ATOM 711 O O . ASP A 1 88 ? 7.110 5.141 10.351 1.00 95.56 88 ASP A O 1
ATOM 715 N N . VAL A 1 89 ? 5.556 4.087 9.124 1.00 97.19 89 VAL A N 1
ATOM 716 C CA . VAL A 1 89 ? 5.534 5.088 8.058 1.00 97.19 89 VAL A CA 1
ATOM 717 C C . VAL A 1 89 ? 4.825 6.331 8.569 1.00 97.19 89 VAL A C 1
ATOM 719 O O . VAL A 1 89 ? 3.678 6.260 9.005 1.00 97.19 89 VAL A O 1
ATOM 722 N N . LYS A 1 90 ? 5.535 7.462 8.547 1.00 96.56 90 LYS A N 1
ATOM 723 C CA . LYS A 1 90 ? 5.044 8.747 9.047 1.00 96.56 90 LYS A CA 1
ATOM 724 C C . LYS A 1 90 ? 3.846 9.227 8.231 1.00 96.56 90 LYS A C 1
ATOM 726 O O . LYS A 1 90 ? 3.892 9.215 7.003 1.00 96.56 90 LYS A O 1
ATOM 731 N N . LEU A 1 91 ? 2.832 9.702 8.944 1.00 93.44 91 LEU A N 1
ATOM 732 C CA . LEU A 1 91 ? 1.594 10.234 8.395 1.00 93.44 91 LEU A CA 1
ATOM 733 C C . LEU A 1 91 ? 1.443 11.723 8.705 1.00 93.44 91 LEU A C 1
ATOM 735 O O . LEU A 1 91 ? 1.987 12.224 9.691 1.00 93.44 91 LEU A O 1
ATOM 739 N N . HIS A 1 92 ? 0.656 12.408 7.880 1.00 91.06 92 HIS A N 1
ATOM 740 C CA . HIS A 1 92 ? 0.096 13.729 8.179 1.00 91.06 92 HIS A CA 1
ATOM 741 C C . HIS A 1 92 ? -1.376 13.589 8.590 1.00 91.06 92 HIS A C 1
ATOM 743 O O . HIS A 1 92 ? -2.238 14.282 8.064 1.00 91.06 92 HIS A O 1
ATOM 749 N N . SER A 1 93 ? -1.641 12.646 9.494 1.00 90.62 93 SER A N 1
ATOM 750 C CA . SER A 1 93 ? -2.978 12.292 9.963 1.00 90.62 93 SER A CA 1
ATOM 751 C C . SER A 1 93 ? -3.255 12.901 11.340 1.00 90.62 93 SER A C 1
ATOM 753 O O . SER A 1 93 ? -2.336 13.081 12.147 1.00 90.62 93 SER A O 1
ATOM 755 N N . VAL A 1 94 ? -4.526 13.210 11.617 1.00 91.25 94 VAL A N 1
ATOM 756 C CA . VAL A 1 94 ? -4.979 13.706 12.928 1.00 91.25 94 VAL A CA 1
ATOM 757 C C . VAL A 1 94 ? -4.903 12.599 13.995 1.00 91.25 94 VAL A C 1
ATOM 759 O O . VAL A 1 94 ? -4.224 12.792 15.008 1.00 91.25 94 VAL A O 1
ATOM 762 N N . PRO A 1 95 ? -5.538 11.420 13.818 1.00 93.06 95 PRO A N 1
ATOM 763 C CA . PRO A 1 95 ? -5.421 10.333 14.782 1.00 93.06 95 PRO A CA 1
ATOM 764 C C . PRO A 1 95 ? -4.038 9.673 14.763 1.00 93.06 95 PRO A C 1
ATOM 766 O O . PRO A 1 95 ? -3.481 9.394 15.833 1.00 93.06 95 PRO A O 1
ATOM 769 N N . PHE A 1 96 ? -3.460 9.414 13.589 1.00 94.94 96 PHE A N 1
ATOM 770 C CA . PHE A 1 96 ? -2.299 8.532 13.457 1.00 94.94 96 PHE A CA 1
ATOM 771 C C . PHE A 1 96 ? -1.017 9.308 13.141 1.00 94.94 96 PHE A C 1
ATOM 773 O O . PHE A 1 96 ? -0.887 9.941 12.106 1.00 94.94 96 PHE A O 1
ATOM 780 N N . SER A 1 97 ? 0.007 9.195 13.988 1.00 94.44 97 SER A N 1
ATOM 781 C CA . SER A 1 97 ? 1.332 9.751 13.662 1.00 94.44 97 SER A CA 1
ATOM 782 C C . SER A 1 97 ? 2.124 8.858 12.703 1.00 94.44 97 SER A C 1
ATOM 784 O O . SER A 1 97 ? 2.956 9.338 11.926 1.00 94.44 97 SER A O 1
ATOM 786 N N . LYS A 1 98 ? 1.885 7.545 12.778 1.00 96.75 98 LYS A N 1
ATOM 787 C CA . LYS A 1 98 ? 2.527 6.510 11.972 1.00 96.75 98 LYS A CA 1
ATOM 788 C C . LYS A 1 98 ? 1.569 5.353 11.723 1.00 96.75 98 LYS A C 1
ATOM 790 O O . LYS A 1 98 ? 0.721 5.071 12.571 1.00 96.75 98 LYS A O 1
ATOM 795 N N . ALA A 1 99 ? 1.763 4.643 10.617 1.00 97.62 99 ALA A N 1
ATOM 796 C CA . ALA A 1 99 ? 1.036 3.412 10.329 1.00 97.62 99 ALA A CA 1
ATOM 797 C C . ALA A 1 99 ? 1.823 2.450 9.426 1.00 97.62 99 ALA A C 1
ATOM 799 O O . ALA A 1 99 ? 2.944 2.733 9.000 1.00 97.62 99 ALA A O 1
ATOM 800 N N . ALA A 1 100 ? 1.231 1.283 9.169 1.00 98.00 100 ALA A N 1
ATOM 801 C CA . ALA A 1 100 ? 1.807 0.237 8.339 1.00 98.00 100 ALA A CA 1
ATOM 802 C C . ALA A 1 100 ? 1.367 0.351 6.873 1.00 98.00 100 ALA A C 1
ATOM 804 O O . ALA A 1 100 ? 0.208 0.654 6.573 1.00 98.00 100 ALA A O 1
ATOM 805 N N . ARG A 1 101 ? 2.305 0.061 5.971 1.00 97.31 101 ARG A N 1
ATOM 806 C CA . ARG A 1 101 ? 2.076 -0.168 4.543 1.00 97.31 101 ARG A CA 1
ATOM 807 C C . ARG A 1 101 ? 1.993 -1.651 4.255 1.00 97.31 101 ARG A C 1
ATOM 809 O O . ARG A 1 101 ? 2.702 -2.447 4.872 1.00 97.31 101 ARG A O 1
ATOM 816 N N . TYR A 1 102 ? 1.181 -1.983 3.266 1.00 97.56 102 TYR A N 1
ATOM 817 C CA . TYR A 1 102 ? 0.979 -3.343 2.804 1.00 97.56 102 TYR A CA 1
ATOM 818 C C . TYR A 1 102 ? 1.172 -3.407 1.298 1.00 97.56 102 TYR A C 1
ATOM 820 O O . TYR A 1 102 ? 0.973 -2.422 0.587 1.00 97.56 102 TYR A O 1
ATOM 828 N N . ARG A 1 103 ? 1.556 -4.583 0.814 1.00 95.31 103 ARG A N 1
ATOM 829 C CA . ARG A 1 103 ? 1.685 -4.874 -0.614 1.00 95.31 103 ARG A CA 1
ATOM 830 C C . ARG A 1 103 ? 1.169 -6.272 -0.913 1.00 95.31 103 ARG A C 1
ATOM 832 O O . ARG A 1 103 ? 1.024 -7.093 -0.012 1.00 95.31 103 ARG A O 1
ATOM 839 N N . ARG A 1 104 ? 0.956 -6.576 -2.187 1.00 94.25 104 ARG A N 1
ATOM 840 C CA . ARG A 1 104 ? 0.789 -7.963 -2.624 1.00 94.25 104 ARG A CA 1
ATOM 841 C C . ARG A 1 104 ? 2.141 -8.678 -2.626 1.00 94.25 104 ARG A C 1
ATOM 843 O O . ARG A 1 104 ? 3.184 -8.074 -2.899 1.00 94.25 104 ARG A O 1
ATOM 850 N N . SER A 1 105 ? 2.135 -9.966 -2.294 1.00 89.69 105 SER A N 1
ATOM 851 C CA . SER A 1 105 ? 3.356 -10.773 -2.158 1.00 89.69 105 SER A CA 1
ATOM 852 C C . SER A 1 105 ? 4.115 -10.934 -3.480 1.00 89.69 105 SER A C 1
ATOM 854 O O . SER A 1 105 ? 5.348 -10.996 -3.477 1.00 89.69 105 SER A O 1
ATOM 856 N N . ASP A 1 106 ? 3.388 -10.925 -4.595 1.00 88.44 106 ASP A N 1
ATOM 857 C CA . ASP A 1 106 ? 3.867 -11.045 -5.972 1.00 88.44 106 ASP A CA 1
ATOM 858 C C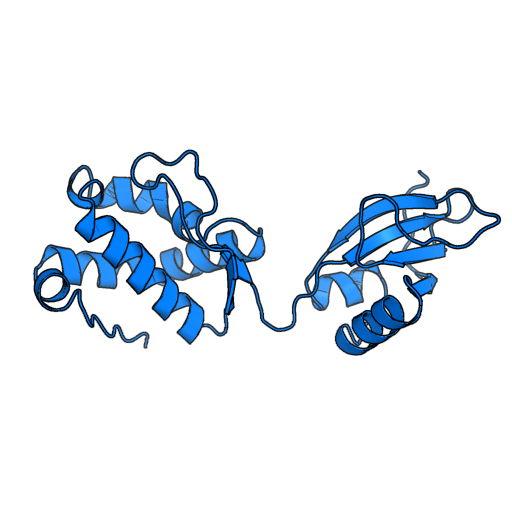 . ASP A 1 106 ? 4.215 -9.700 -6.634 1.00 88.44 106 ASP A C 1
ATOM 860 O O . ASP A 1 106 ? 4.643 -9.675 -7.789 1.00 88.44 106 ASP A O 1
ATOM 864 N N . TRP A 1 107 ? 4.065 -8.579 -5.922 1.00 91.62 107 TRP A N 1
ATOM 865 C CA . TRP A 1 107 ? 4.466 -7.267 -6.425 1.00 91.62 107 TRP A CA 1
ATOM 866 C C . TRP A 1 107 ? 5.934 -6.991 -6.109 1.00 91.62 107 TRP A C 1
ATOM 868 O O . TRP A 1 107 ? 6.365 -7.064 -4.954 1.00 91.62 107 TRP A O 1
ATOM 878 N N . PHE A 1 108 ? 6.684 -6.607 -7.142 1.00 91.62 108 PHE A N 1
ATOM 879 C CA . PHE A 1 108 ? 8.099 -6.253 -7.055 1.00 91.62 108 PHE A CA 1
ATOM 880 C C . PHE A 1 108 ? 8.324 -4.899 -7.703 1.00 91.62 108 PHE A C 1
ATOM 882 O O . PHE A 1 108 ? 8.019 -4.722 -8.877 1.00 91.62 108 PHE A O 1
ATOM 889 N N . THR A 1 109 ? 8.860 -3.945 -6.948 1.00 92.75 109 THR A N 1
ATOM 890 C CA . THR A 1 109 ? 9.124 -2.605 -7.472 1.00 92.75 109 THR A CA 1
ATOM 891 C C . THR A 1 109 ? 10.260 -2.639 -8.486 1.00 92.75 109 THR A C 1
ATOM 893 O O . THR A 1 109 ? 11.382 -3.021 -8.163 1.00 92.75 109 THR A O 1
ATOM 896 N N . PHE A 1 110 ? 9.964 -2.173 -9.693 1.00 96.12 110 PHE A N 1
ATOM 897 C CA . PHE A 1 110 ? 10.914 -1.981 -10.774 1.00 96.12 110 PHE A CA 1
ATOM 898 C C . PHE A 1 110 ? 10.848 -0.555 -11.315 1.00 96.12 110 PHE A C 1
ATOM 900 O O . PHE A 1 110 ? 9.854 0.168 -11.172 1.00 96.12 110 PHE A O 1
ATOM 907 N N . HIS A 1 111 ? 11.913 -0.176 -12.006 1.00 97.44 111 HIS A N 1
ATOM 908 C CA . HIS A 1 111 ? 12.075 1.102 -12.667 1.00 97.44 111 HIS A CA 1
ATOM 909 C C . HIS A 1 111 ? 12.441 0.868 -14.127 1.00 97.44 111 HIS A C 1
ATOM 911 O O . HIS A 1 111 ? 13.398 0.161 -14.437 1.00 97.44 111 HIS A O 1
ATOM 917 N N . ALA A 1 112 ? 11.664 1.472 -15.019 1.00 96.50 112 ALA A N 1
ATOM 918 C CA . ALA A 1 112 ? 11.893 1.435 -16.449 1.00 96.50 112 ALA A CA 1
ATOM 919 C C . ALA A 1 112 ? 12.623 2.702 -16.901 1.00 96.50 112 ALA A C 1
ATOM 921 O O . ALA A 1 112 ? 12.215 3.826 -16.583 1.00 96.50 112 ALA A O 1
ATOM 922 N N . PHE A 1 113 ? 13.663 2.506 -17.699 1.00 96.12 113 PHE A N 1
ATOM 923 C CA . PHE A 1 113 ? 14.417 3.533 -18.398 1.00 96.12 113 PHE A CA 1
ATOM 924 C C . PHE A 1 113 ? 14.278 3.290 -19.893 1.00 96.12 113 PHE A C 1
ATOM 926 O O . PHE A 1 113 ? 14.455 2.171 -20.356 1.00 96.12 113 PHE A O 1
ATOM 933 N N . ARG A 1 114 ? 13.968 4.327 -20.662 1.00 94.19 114 ARG A N 1
ATOM 934 C CA . ARG A 1 114 ? 13.869 4.233 -22.123 1.00 94.19 114 ARG A CA 1
ATOM 935 C C . ARG A 1 114 ? 15.119 4.788 -22.780 1.00 94.19 114 ARG A C 1
ATOM 937 O O . ARG A 1 114 ? 15.696 5.765 -22.289 1.00 94.19 114 ARG A O 1
ATOM 944 N N . ASN A 1 115 ? 15.508 4.191 -23.894 1.00 94.19 115 ASN A N 1
ATOM 945 C CA . ASN A 1 115 ? 16.543 4.736 -24.749 1.00 94.19 115 ASN A CA 1
ATOM 946 C C . ASN A 1 115 ? 16.032 6.045 -25.369 1.00 94.19 115 ASN A C 1
ATOM 948 O O . ASN A 1 115 ? 14.900 6.134 -25.848 1.00 94.19 115 ASN A O 1
ATOM 952 N N . SER A 1 116 ? 16.860 7.085 -25.326 1.00 90.38 116 SER A N 1
ATOM 953 C CA . SER A 1 116 ? 16.492 8.411 -25.837 1.00 90.38 116 SER A CA 1
ATOM 954 C C . SER A 1 116 ? 16.354 8.420 -27.365 1.00 90.38 116 SER A C 1
ATOM 956 O O . SER A 1 116 ? 15.585 9.215 -27.901 1.00 90.38 116 SER A O 1
ATOM 958 N N . SER A 1 117 ? 17.071 7.531 -28.061 1.00 90.38 117 SER A N 1
ATOM 959 C CA . SER A 1 117 ? 17.063 7.427 -29.526 1.00 90.38 117 SER A CA 1
ATOM 960 C C . SER A 1 117 ? 15.984 6.475 -30.054 1.00 90.38 117 SER A C 1
ATOM 962 O O . SER A 1 117 ? 15.374 6.761 -31.083 1.00 90.38 117 SER A O 1
ATOM 964 N N . ASP A 1 118 ? 15.707 5.380 -29.340 1.00 90.81 118 ASP A N 1
ATOM 965 C CA . ASP A 1 118 ? 14.616 4.442 -29.642 1.00 90.81 118 ASP A CA 1
ATOM 966 C C . ASP A 1 118 ? 13.742 4.220 -28.395 1.00 90.81 118 ASP A C 1
ATOM 968 O O . ASP A 1 118 ? 14.054 3.366 -27.571 1.00 90.81 118 ASP A O 1
ATOM 972 N N . PRO A 1 119 ? 12.613 4.931 -28.239 1.00 88.69 119 PRO A N 1
ATOM 973 C CA . PRO A 1 119 ? 11.750 4.779 -27.067 1.00 88.69 119 PRO A CA 1
ATOM 974 C C . PRO A 1 119 ? 11.148 3.379 -26.877 1.00 88.69 119 PRO A C 1
ATOM 976 O O . PRO A 1 119 ? 10.572 3.127 -25.819 1.00 88.69 119 PRO A O 1
ATOM 979 N N . ARG A 1 120 ? 11.235 2.485 -27.875 1.00 91.75 120 ARG A N 1
ATOM 980 C CA . ARG A 1 120 ? 10.830 1.077 -27.733 1.00 91.75 120 ARG A CA 1
ATOM 981 C C . ARG A 1 120 ? 11.895 0.214 -27.064 1.00 91.75 120 ARG A C 1
ATOM 983 O O . ARG A 1 120 ? 11.594 -0.899 -26.649 1.00 91.75 120 ARG A O 1
ATOM 990 N N . ASP A 1 121 ? 13.125 0.695 -26.986 1.00 94.69 121 ASP A N 1
ATOM 991 C CA . ASP A 1 121 ? 14.216 0.034 -26.291 1.00 94.69 121 ASP A CA 1
ATOM 992 C C . ASP A 1 121 ? 14.205 0.472 -24.823 1.00 94.69 121 ASP A C 1
ATOM 994 O O . ASP A 1 121 ? 14.434 1.641 -24.497 1.00 94.69 121 ASP A O 1
ATOM 998 N N . VAL A 1 122 ? 13.853 -0.458 -23.937 1.00 95.81 122 VAL A N 1
ATOM 999 C CA . VAL A 1 122 ? 13.613 -0.191 -22.518 1.00 95.81 122 VAL A CA 1
ATOM 1000 C C . VAL A 1 122 ? 14.490 -1.095 -21.668 1.00 95.81 122 VAL A C 1
ATOM 1002 O O . VAL A 1 122 ? 14.633 -2.285 -21.922 1.00 95.81 122 VAL A O 1
ATOM 1005 N N . VAL A 1 123 ? 15.055 -0.527 -20.614 1.00 96.94 123 VAL A N 1
ATOM 1006 C CA . VAL A 1 123 ? 15.804 -1.235 -19.584 1.00 96.94 123 VAL A CA 1
ATOM 1007 C C . VAL A 1 123 ? 15.012 -1.184 -18.290 1.00 96.94 123 VAL A C 1
ATOM 1009 O O . VAL A 1 123 ? 14.617 -0.112 -17.834 1.00 96.94 123 VAL A O 1
ATOM 1012 N N . ILE A 1 124 ? 14.776 -2.350 -17.704 1.00 97.56 124 ILE A N 1
ATOM 1013 C CA . ILE A 1 124 ? 14.110 -2.515 -16.417 1.00 97.56 124 ILE A CA 1
ATOM 1014 C C . ILE A 1 124 ? 15.156 -2.880 -15.366 1.00 97.56 124 ILE A C 1
ATOM 1016 O O . ILE A 1 124 ? 15.985 -3.756 -15.592 1.00 97.56 124 ILE A O 1
ATOM 1020 N N . THR A 1 125 ? 15.105 -2.228 -14.211 1.00 97.25 125 THR A N 1
ATOM 1021 C CA . THR A 1 125 ? 16.005 -2.455 -13.070 1.00 97.25 125 THR A CA 1
ATOM 1022 C C . THR A 1 125 ? 15.230 -2.346 -11.753 1.00 97.25 125 THR A C 1
ATOM 1024 O O . THR A 1 125 ? 14.110 -1.837 -11.729 1.00 97.25 125 THR A O 1
ATOM 1027 N N . ASP A 1 126 ? 15.799 -2.825 -10.652 1.00 95.31 126 ASP A N 1
ATOM 1028 C CA . ASP A 1 126 ? 15.259 -2.702 -9.293 1.00 95.31 126 ASP A CA 1
ATOM 1029 C C . ASP A 1 126 ? 15.726 -1.413 -8.584 1.00 95.31 126 ASP A C 1
ATOM 1031 O O . ASP A 1 126 ? 15.269 -1.107 -7.483 1.00 95.31 126 ASP A O 1
ATOM 1035 N N . ARG A 1 127 ? 16.597 -0.611 -9.220 1.00 94.06 127 ARG A N 1
ATOM 1036 C CA . ARG A 1 127 ? 17.109 0.655 -8.670 1.00 94.06 127 ARG A CA 1
ATOM 1037 C C . ARG A 1 127 ? 16.716 1.857 -9.513 1.00 94.06 127 ARG A C 1
ATOM 1039 O O . ARG A 1 127 ? 16.932 1.900 -10.717 1.00 94.06 127 ARG A O 1
ATOM 1046 N N . ARG A 1 128 ? 16.190 2.897 -8.864 1.00 94.75 128 ARG A N 1
ATOM 1047 C CA . ARG A 1 128 ? 15.928 4.184 -9.531 1.00 94.75 128 ARG A CA 1
ATOM 1048 C C . ARG A 1 128 ? 17.164 5.078 -9.588 1.00 94.75 128 ARG A C 1
ATOM 1050 O O . ARG A 1 128 ? 17.367 5.777 -10.574 1.00 94.75 128 ARG A O 1
ATOM 1057 N N . GLN A 1 129 ? 17.935 5.118 -8.506 1.00 94.50 129 GLN A N 1
ATOM 1058 C CA . GLN A 1 129 ? 19.122 5.962 -8.374 1.00 94.50 129 GLN A CA 1
ATOM 1059 C C . GLN A 1 129 ? 20.372 5.128 -8.638 1.00 94.50 129 GLN A C 1
ATOM 1061 O O . GLN A 1 129 ? 20.462 4.003 -8.151 1.00 94.50 129 GLN A O 1
ATOM 1066 N N . ASN A 1 130 ? 21.316 5.687 -9.400 1.00 92.69 130 ASN A N 1
ATOM 1067 C CA . ASN A 1 130 ? 22.543 5.012 -9.838 1.00 92.69 130 ASN A CA 1
ATOM 1068 C C . ASN A 1 130 ? 22.300 3.578 -10.368 1.00 92.69 130 ASN A C 1
ATOM 1070 O O . ASN A 1 130 ? 22.930 2.634 -9.883 1.00 92.69 130 ASN A O 1
ATOM 1074 N N . PRO A 1 131 ? 21.356 3.386 -11.313 1.00 94.25 131 PRO A N 1
ATOM 1075 C CA . PRO A 1 131 ? 21.076 2.069 -11.874 1.00 94.25 131 PRO A CA 1
ATOM 1076 C C . PRO A 1 131 ? 22.250 1.548 -12.708 1.00 94.25 131 PRO A C 1
ATOM 1078 O O . PRO A 1 131 ? 22.938 2.313 -13.387 1.00 94.25 131 PRO A O 1
ATOM 1081 N N . THR A 1 132 ? 22.426 0.229 -12.731 1.00 93.31 132 THR A N 1
ATOM 1082 C CA . THR A 1 132 ? 23.261 -0.434 -13.739 1.00 93.31 132 THR A CA 1
ATOM 1083 C C . THR A 1 132 ? 22.514 -0.411 -15.070 1.00 93.31 132 THR A C 1
ATOM 1085 O O . THR A 1 132 ? 21.425 -0.970 -15.172 1.00 93.31 132 THR A O 1
ATOM 1088 N N . LEU A 1 133 ? 23.075 0.247 -16.086 1.00 94.69 133 LEU A N 1
ATOM 1089 C CA . LEU A 1 133 ? 22.454 0.401 -17.405 1.00 94.69 133 LEU A CA 1
ATOM 1090 C C . LEU A 1 133 ? 23.444 0.033 -18.523 1.00 94.69 133 LEU A C 1
ATOM 1092 O O . LEU A 1 133 ? 24.652 0.198 -18.335 1.00 94.69 133 LEU A O 1
ATOM 1096 N N . PRO A 1 134 ? 22.965 -0.425 -19.696 1.00 94.75 134 PRO A N 1
ATOM 1097 C CA . PRO A 1 134 ? 23.822 -0.679 -20.850 1.00 94.75 134 PRO A CA 1
ATOM 1098 C C . PRO A 1 134 ? 24.615 0.561 -21.281 1.00 94.75 134 PRO A C 1
ATOM 1100 O O . PRO A 1 134 ? 24.060 1.658 -21.388 1.00 94.75 134 PRO A O 1
ATOM 1103 N N . ALA A 1 135 ? 25.894 0.372 -21.607 1.00 91.56 135 ALA A N 1
ATOM 1104 C CA . ALA A 1 135 ? 26.722 1.412 -22.212 1.00 91.56 135 ALA A CA 1
ATOM 1105 C C . ALA A 1 135 ? 26.293 1.721 -23.662 1.00 91.56 135 ALA A C 1
ATOM 1107 O O . ALA A 1 135 ? 25.560 0.959 -24.292 1.00 91.56 135 ALA A O 1
ATOM 1108 N N . GLY A 1 136 ? 26.767 2.846 -24.207 1.00 88.94 136 GLY A N 1
ATOM 1109 C CA . GLY A 1 136 ? 26.562 3.203 -25.618 1.00 88.94 136 GLY A CA 1
ATOM 1110 C C . GLY A 1 136 ? 25.181 3.778 -25.953 1.00 88.94 136 GLY A C 1
ATOM 1111 O O . GLY A 1 136 ? 24.842 3.925 -27.123 1.00 88.94 136 GLY A O 1
ATOM 1112 N N . SER A 1 137 ? 24.358 4.108 -24.957 1.00 92.12 137 SER A N 1
ATOM 1113 C CA . SER A 1 137 ? 23.072 4.783 -25.160 1.00 92.12 137 SER A CA 1
ATOM 1114 C C . SER A 1 137 ? 22.749 5.716 -24.001 1.00 92.12 137 SER A C 1
ATOM 1116 O O . SER A 1 137 ? 23.159 5.490 -22.862 1.00 92.12 137 SER A O 1
ATOM 1118 N N . ARG A 1 138 ? 21.989 6.777 -24.292 1.00 94.31 138 ARG A N 1
ATOM 1119 C CA . ARG A 1 138 ? 21.442 7.662 -23.262 1.00 94.31 138 ARG A CA 1
ATOM 1120 C C . ARG A 1 138 ? 20.103 7.111 -22.788 1.00 94.31 138 ARG A C 1
ATOM 1122 O O . ARG A 1 138 ? 19.130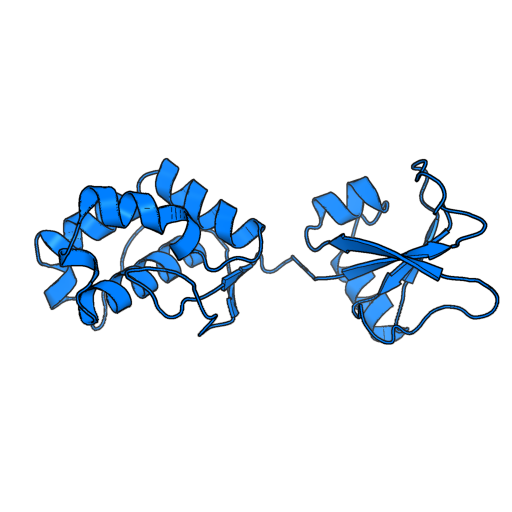 7.101 -23.543 1.00 94.31 138 ARG A O 1
ATOM 1129 N N . TRP A 1 139 ? 20.042 6.735 -21.521 1.00 95.38 139 TRP A N 1
ATOM 1130 C CA . TRP A 1 139 ? 18.848 6.200 -20.880 1.00 95.38 139 TRP A CA 1
ATOM 1131 C C . TRP A 1 139 ? 18.167 7.263 -20.028 1.00 95.38 139 TRP A C 1
ATOM 1133 O O . TRP A 1 139 ? 18.819 7.954 -19.245 1.00 95.38 139 TRP A O 1
ATOM 1143 N N . THR A 1 140 ? 16.851 7.379 -20.160 1.00 94.56 140 THR A N 1
ATOM 1144 C CA . THR A 1 140 ? 16.052 8.342 -19.397 1.00 94.56 140 THR A CA 1
ATOM 1145 C C . THR A 1 140 ? 14.994 7.602 -18.597 1.00 94.56 140 THR A C 1
ATOM 1147 O O . THR A 1 140 ? 14.304 6.737 -19.139 1.00 94.56 140 THR A O 1
ATOM 1150 N N . PHE A 1 141 ? 14.854 7.940 -17.312 1.00 95.06 141 PHE A N 1
ATOM 1151 C CA . PHE A 1 141 ? 13.801 7.382 -16.464 1.00 95.06 141 PHE A CA 1
ATOM 1152 C C . PHE A 1 141 ? 12.429 7.606 -17.103 1.00 95.06 141 PHE A C 1
ATOM 1154 O O . PHE A 1 141 ? 12.121 8.701 -17.574 1.00 95.06 141 PHE A O 1
ATOM 1161 N N . TYR A 1 142 ? 11.612 6.560 -17.104 1.00 92.62 142 TYR A N 1
ATOM 1162 C CA . TYR A 1 142 ? 10.277 6.593 -17.678 1.00 92.62 142 TYR A CA 1
ATOM 1163 C C . TYR A 1 142 ? 9.202 6.344 -16.621 1.00 92.62 142 TYR A C 1
ATOM 1165 O O . TYR A 1 142 ? 8.295 7.162 -16.475 1.00 92.62 142 TYR A O 1
ATOM 1173 N N . ALA A 1 143 ? 9.291 5.236 -15.881 1.00 93.81 143 ALA A N 1
ATOM 1174 C CA . ALA A 1 143 ? 8.238 4.849 -14.947 1.00 93.81 143 ALA A CA 1
ATOM 1175 C C . ALA A 1 143 ? 8.746 3.966 -13.804 1.00 93.81 143 ALA A C 1
ATOM 1177 O O . ALA A 1 143 ? 9.719 3.230 -13.950 1.00 93.81 143 ALA A O 1
ATOM 1178 N N . THR A 1 144 ? 8.017 3.998 -12.689 1.00 94.88 144 THR A N 1
ATOM 1179 C CA . THR A 1 144 ? 8.084 2.990 -11.624 1.00 94.88 144 THR A CA 1
ATOM 1180 C C . THR A 1 144 ? 6.822 2.140 -11.688 1.00 94.88 144 THR A C 1
ATOM 1182 O O . THR A 1 144 ? 5.725 2.679 -11.850 1.00 94.88 144 THR A O 1
ATOM 1185 N N . PHE A 1 145 ? 6.957 0.827 -11.545 1.00 93.25 145 PHE A N 1
ATOM 1186 C CA . PHE A 1 145 ? 5.827 -0.100 -11.509 1.00 93.25 145 PHE A CA 1
ATOM 1187 C C . PHE A 1 145 ? 6.121 -1.260 -10.558 1.00 93.25 145 PHE A C 1
ATOM 1189 O O . PHE A 1 145 ? 7.274 -1.500 -10.221 1.00 93.25 145 PHE A O 1
ATOM 1196 N N . ALA A 1 146 ? 5.074 -1.955 -10.109 1.00 92.31 146 ALA A N 1
ATOM 1197 C CA . ALA A 1 146 ? 5.219 -3.089 -9.195 1.00 92.31 146 ALA A CA 1
ATOM 1198 C C . ALA A 1 146 ? 4.287 -4.267 -9.501 1.00 92.31 146 ALA A C 1
ATOM 1200 O O . ALA A 1 146 ? 4.659 -5.420 -9.309 1.00 92.31 146 ALA A O 1
ATOM 1201 N N . SER A 1 147 ? 3.079 -3.987 -9.995 1.00 92.56 147 SER A N 1
ATOM 1202 C CA . SER A 1 147 ? 2.085 -5.025 -10.267 1.00 92.56 147 SER A CA 1
ATOM 1203 C C . SER A 1 147 ? 2.431 -5.849 -11.520 1.00 92.56 147 SER A C 1
ATOM 1205 O O . SER A 1 147 ? 2.775 -5.230 -12.539 1.00 92.56 147 SER A O 1
ATOM 1207 N N . PRO A 1 148 ? 2.188 -7.174 -11.522 1.00 92.62 148 PRO A N 1
ATOM 1208 C CA . PRO A 1 148 ? 2.298 -8.020 -12.714 1.00 92.62 148 PRO A CA 1
ATOM 1209 C C . PRO A 1 148 ? 1.494 -7.491 -13.907 1.00 92.62 148 PRO A C 1
ATOM 1211 O O . PRO A 1 148 ? 2.007 -7.433 -15.019 1.00 92.62 148 PRO A O 1
ATOM 1214 N N . LEU A 1 149 ? 0.271 -6.998 -13.675 1.00 92.12 149 LEU A N 1
ATOM 1215 C CA . LEU A 1 149 ? -0.586 -6.466 -14.740 1.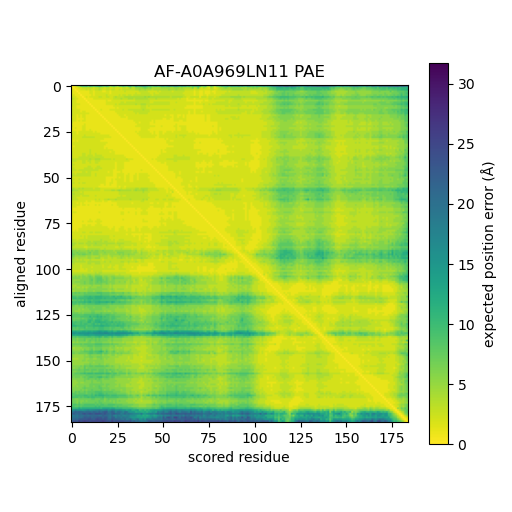00 92.12 149 LEU A CA 1
ATOM 1216 C C . LEU A 1 149 ? 0.048 -5.266 -15.462 1.00 92.12 149 LEU A C 1
ATOM 1218 O O . LEU A 1 149 ? 0.110 -5.243 -16.689 1.00 92.12 149 LEU A O 1
ATOM 1222 N N . LYS A 1 150 ? 0.566 -4.276 -14.719 1.00 91.94 150 LYS A N 1
ATOM 1223 C CA . LYS A 1 150 ? 1.304 -3.149 -15.323 1.00 91.94 150 LYS A CA 1
ATOM 1224 C C . LYS A 1 150 ? 2.556 -3.627 -16.060 1.00 91.94 150 LYS A C 1
ATOM 1226 O O . LYS A 1 150 ? 2.846 -3.085 -17.120 1.00 91.94 150 LYS A O 1
ATOM 1231 N N . ALA A 1 151 ? 3.272 -4.623 -15.533 1.00 93.25 151 ALA A N 1
ATOM 1232 C CA . ALA A 1 151 ? 4.454 -5.187 -16.184 1.00 93.25 151 ALA A CA 1
ATOM 1233 C C . ALA A 1 151 ? 4.102 -5.816 -17.547 1.00 93.25 151 ALA A C 1
ATOM 1235 O O . ALA A 1 151 ? 4.722 -5.486 -18.559 1.00 93.25 151 ALA A O 1
ATOM 1236 N N . ALA A 1 152 ? 3.046 -6.629 -17.596 1.00 93.38 152 ALA A N 1
ATOM 1237 C CA . ALA A 1 152 ? 2.567 -7.261 -18.821 1.00 93.38 152 ALA A CA 1
ATOM 1238 C C . ALA A 1 152 ? 2.068 -6.226 -19.842 1.00 93.38 152 ALA A C 1
ATOM 1240 O O . ALA A 1 152 ? 2.532 -6.195 -20.979 1.00 93.38 152 ALA A O 1
ATOM 1241 N N . VAL A 1 153 ? 1.181 -5.315 -19.428 1.00 91.25 153 VAL A N 1
ATOM 1242 C CA . VAL A 1 153 ? 0.538 -4.354 -20.343 1.00 91.25 153 VAL A CA 1
ATOM 1243 C C . VAL A 1 153 ? 1.501 -3.269 -20.831 1.00 91.25 153 VAL A C 1
ATOM 1245 O O . VAL A 1 153 ? 1.441 -2.861 -21.990 1.00 91.25 153 VAL A O 1
ATOM 1248 N N . ALA A 1 154 ? 2.375 -2.749 -19.964 1.00 90.44 154 ALA A N 1
ATOM 1249 C CA . ALA A 1 154 ? 3.271 -1.655 -20.339 1.00 90.44 154 ALA A CA 1
ATOM 1250 C C . ALA A 1 154 ? 4.571 -2.140 -20.992 1.00 90.44 154 ALA A C 1
ATOM 1252 O O . ALA A 1 154 ? 5.118 -1.421 -21.830 1.00 90.44 154 ALA A O 1
ATOM 1253 N N . PHE A 1 155 ? 5.055 -3.326 -20.612 1.00 92.50 155 PHE A N 1
ATOM 1254 C CA . PHE A 1 155 ? 6.402 -3.791 -20.943 1.00 92.50 155 PHE A CA 1
ATOM 1255 C C . PHE A 1 155 ? 6.454 -5.195 -21.560 1.00 92.50 155 PHE A C 1
ATOM 1257 O O . PHE A 1 155 ? 7.543 -5.673 -21.861 1.00 92.50 155 PHE A O 1
ATOM 1264 N N . GLY A 1 156 ? 5.316 -5.867 -21.763 1.00 92.56 156 GLY A N 1
ATOM 1265 C CA . GLY A 1 156 ? 5.284 -7.233 -22.300 1.00 92.56 156 GLY A CA 1
ATOM 1266 C C . GLY A 1 156 ? 5.878 -8.282 -21.354 1.00 92.56 156 GLY A C 1
ATOM 1267 O O . GLY A 1 156 ? 6.219 -9.381 -21.785 1.00 92.56 156 GLY A O 1
ATOM 1268 N N . VAL A 1 157 ? 6.037 -7.954 -20.067 1.00 93.62 157 VAL A N 1
ATOM 1269 C CA . VAL A 1 157 ? 6.604 -8.863 -19.066 1.00 93.62 157 VAL A CA 1
ATOM 1270 C C . VAL A 1 157 ? 5.488 -9.720 -18.475 1.00 93.62 157 VAL A C 1
ATOM 1272 O O . VAL A 1 157 ? 4.771 -9.279 -17.579 1.00 93.62 157 VAL A O 1
ATOM 1275 N N . ASN A 1 158 ? 5.357 -10.950 -18.972 1.00 93.38 158 ASN A N 1
ATOM 1276 C CA . ASN A 1 158 ? 4.317 -11.889 -18.533 1.00 93.38 158 ASN A CA 1
ATOM 1277 C C . ASN A 1 158 ? 4.709 -12.703 -17.287 1.00 93.38 158 ASN A C 1
ATOM 1279 O O . ASN A 1 158 ? 3.831 -13.189 -16.581 1.00 93.38 158 ASN A O 1
ATOM 1283 N N . ASP A 1 159 ? 6.008 -12.821 -16.988 1.00 94.00 159 ASP A N 1
ATOM 1284 C CA . ASP A 1 159 ? 6.516 -13.467 -15.773 1.00 94.00 159 ASP A CA 1
ATOM 1285 C C . ASP A 1 159 ? 7.366 -12.484 -14.957 1.00 94.00 159 ASP A C 1
ATOM 1287 O O . ASP A 1 159 ? 8.548 -12.238 -15.223 1.00 94.00 159 ASP A O 1
ATOM 1291 N N . ILE A 1 160 ? 6.744 -11.902 -13.930 1.00 93.69 160 ILE A N 1
ATOM 1292 C CA . ILE A 1 160 ? 7.405 -10.926 -13.060 1.00 93.69 160 ILE A CA 1
ATOM 1293 C C . ILE A 1 160 ? 8.481 -11.568 -12.167 1.00 93.69 160 ILE A C 1
ATOM 1295 O O . ILE A 1 160 ? 9.433 -10.893 -11.765 1.00 93.69 160 ILE A O 1
ATOM 1299 N N . LYS A 1 161 ? 8.361 -12.866 -11.851 1.00 93.50 161 LYS A N 1
ATOM 1300 C CA . LYS A 1 161 ? 9.343 -13.580 -11.022 1.00 93.50 161 LYS A CA 1
ATOM 1301 C C . LYS A 1 161 ? 10.607 -13.840 -11.831 1.00 93.50 161 LYS A C 1
ATOM 1303 O O . LYS A 1 161 ? 11.702 -13.601 -11.321 1.00 93.50 161 LYS A O 1
ATOM 1308 N N . GLN A 1 162 ? 10.457 -14.243 -13.092 1.00 95.06 162 GLN A N 1
ATOM 1309 C CA . GLN A 1 162 ? 11.578 -14.378 -14.020 1.00 95.06 162 GLN A CA 1
ATOM 1310 C C . GLN A 1 162 ? 12.282 -13.034 -14.241 1.00 95.06 162 GLN A C 1
ATOM 1312 O O . GLN A 1 162 ? 13.509 -12.969 -14.142 1.00 95.06 162 GLN A O 1
ATOM 1317 N N . LEU A 1 163 ? 11.526 -11.947 -14.455 1.00 95.81 163 LEU A N 1
ATOM 1318 C CA . LEU A 1 163 ? 12.100 -10.600 -14.550 1.00 95.81 163 LEU A CA 1
ATOM 1319 C C . LEU A 1 163 ? 12.923 -10.261 -13.300 1.00 95.81 163 LEU A C 1
ATOM 1321 O O . LEU A 1 163 ? 14.054 -9.790 -13.414 1.00 95.81 163 LEU A O 1
ATOM 1325 N N . ARG A 1 164 ? 12.380 -10.524 -12.104 1.00 95.25 164 ARG A N 1
ATOM 1326 C CA . ARG A 1 164 ? 13.091 -10.282 -10.842 1.00 95.25 164 ARG A CA 1
ATOM 1327 C C . ARG A 1 164 ? 14.415 -11.038 -10.785 1.00 95.25 164 ARG A C 1
ATOM 1329 O O . ARG A 1 164 ? 15.417 -10.450 -10.394 1.00 95.25 164 ARG A O 1
ATOM 1336 N N . GLN A 1 165 ? 14.424 -12.315 -11.166 1.00 95.75 165 GLN A N 1
ATOM 1337 C CA . GLN A 1 165 ? 15.643 -13.126 -11.197 1.00 95.75 165 GLN A CA 1
ATOM 1338 C C . GLN A 1 165 ? 16.672 -12.548 -12.175 1.00 95.75 165 GLN A C 1
ATOM 1340 O O . GLN A 1 165 ? 17.823 -12.361 -11.800 1.00 95.75 165 GLN A O 1
ATOM 1345 N N . GLN A 1 166 ? 16.255 -12.188 -13.392 1.00 95.44 166 GLN A N 1
ATOM 1346 C CA . GLN A 1 166 ? 17.146 -11.607 -14.402 1.00 95.44 166 GLN A CA 1
ATOM 1347 C C . GLN A 1 166 ? 17.764 -10.286 -13.942 1.00 95.44 166 GLN A C 1
ATOM 1349 O O . GLN A 1 166 ? 18.983 -10.125 -14.029 1.00 95.44 166 GLN A O 1
ATOM 1354 N N . VAL A 1 167 ? 16.939 -9.377 -13.412 1.00 96.31 167 VAL A N 1
ATOM 1355 C CA . VAL A 1 167 ? 17.389 -8.091 -12.864 1.00 96.31 167 VAL A CA 1
ATOM 1356 C C . VAL A 1 167 ? 18.337 -8.309 -11.690 1.00 96.31 167 VAL A C 1
ATOM 1358 O O . VAL A 1 167 ? 19.366 -7.649 -11.618 1.00 96.31 167 VAL A O 1
ATOM 1361 N N . HIS A 1 168 ? 18.044 -9.259 -10.803 1.00 94.44 168 HIS A N 1
ATOM 1362 C CA . HIS A 1 168 ? 18.924 -9.564 -9.679 1.00 94.44 168 HIS A CA 1
ATOM 1363 C C . HIS A 1 168 ? 20.285 -10.110 -10.136 1.00 94.44 168 HIS A C 1
ATOM 1365 O O . HIS A 1 168 ? 21.315 -9.713 -9.597 1.00 94.44 168 HIS A O 1
ATOM 1371 N N . SER A 1 169 ? 20.303 -10.985 -11.145 1.00 94.94 169 SER A N 1
ATOM 1372 C CA . SER A 1 169 ? 21.534 -11.597 -11.657 1.00 94.94 169 SER A CA 1
ATOM 1373 C C . SER A 1 169 ? 22.396 -10.647 -12.495 1.00 94.94 169 SER A C 1
ATOM 1375 O O . SER A 1 169 ? 23.618 -10.748 -12.443 1.00 94.94 169 SER A O 1
ATOM 1377 N N . HIS A 1 170 ? 21.791 -9.733 -13.262 1.00 93.69 170 HIS A N 1
ATOM 1378 C CA . HIS A 1 170 ? 22.508 -8.909 -14.253 1.00 93.69 170 HIS A CA 1
ATOM 1379 C C . HIS A 1 170 ? 22.475 -7.400 -13.954 1.00 93.69 170 HIS A C 1
ATOM 1381 O O . HIS A 1 170 ? 23.072 -6.605 -14.678 1.00 93.69 170 HIS A O 1
ATOM 1387 N N . GLY A 1 171 ? 21.753 -6.979 -12.913 1.00 94.44 171 GLY A N 1
ATOM 1388 C CA . GLY A 1 171 ? 21.495 -5.578 -12.559 1.00 94.44 171 GLY A CA 1
ATOM 1389 C C . GLY A 1 171 ? 20.353 -4.928 -13.352 1.00 94.44 171 GLY A C 1
ATOM 1390 O O . GLY A 1 171 ? 19.747 -3.956 -12.890 1.00 94.44 171 GLY A O 1
ATOM 1391 N N . TYR A 1 172 ? 20.031 -5.463 -14.532 1.00 96.69 172 TYR A N 1
ATOM 1392 C CA . TYR A 1 172 ? 18.932 -5.003 -15.372 1.00 96.69 172 TYR A CA 1
ATOM 1393 C C . TYR A 1 172 ? 18.453 -6.087 -16.348 1.00 96.69 172 TYR A C 1
ATOM 1395 O O . TYR A 1 172 ? 19.152 -7.063 -16.604 1.00 96.69 172 TYR A O 1
ATOM 1403 N N . GLN A 1 173 ? 17.282 -5.867 -16.944 1.00 97.00 173 GLN A N 1
ATOM 1404 C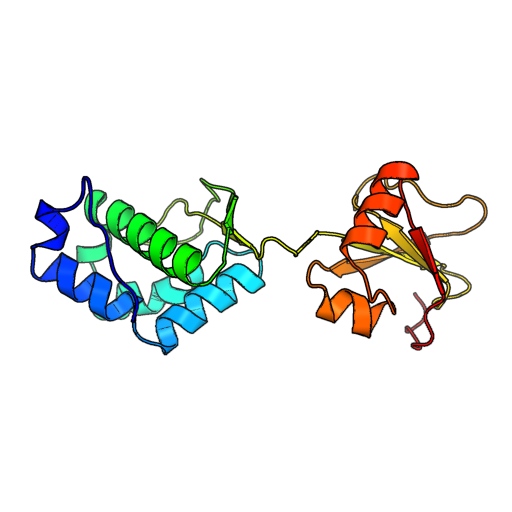 CA . GLN A 1 173 ? 16.778 -6.606 -18.098 1.00 97.00 173 GLN A CA 1
ATOM 1405 C C . GLN A 1 173 ? 16.437 -5.618 -19.215 1.00 97.00 173 GLN A C 1
ATOM 1407 O O . GLN A 1 173 ? 15.644 -4.696 -19.019 1.00 97.00 173 GLN A O 1
ATOM 1412 N N . ARG A 1 174 ? 17.043 -5.792 -20.393 1.00 95.88 174 ARG A N 1
ATOM 1413 C CA . ARG A 1 174 ? 16.728 -4.997 -21.588 1.00 95.88 174 ARG A CA 1
ATOM 1414 C C . ARG A 1 174 ? 15.625 -5.691 -22.374 1.00 95.88 174 ARG A C 1
ATOM 1416 O O . ARG A 1 174 ? 15.699 -6.889 -22.626 1.00 95.88 174 ARG A O 1
ATOM 1423 N N . ILE A 1 175 ? 14.616 -4.933 -22.766 1.00 94.69 175 ILE A N 1
ATOM 1424 C CA . ILE A 1 175 ? 13.446 -5.412 -23.489 1.00 94.69 175 ILE A CA 1
ATOM 1425 C C . ILE A 1 175 ? 13.122 -4.468 -24.641 1.00 94.69 175 ILE A C 1
ATOM 1427 O O . ILE A 1 175 ? 13.411 -3.270 -24.602 1.00 94.69 175 ILE A O 1
ATOM 1431 N N . ARG A 1 176 ? 12.467 -5.015 -25.661 1.00 93.12 176 ARG A N 1
ATOM 1432 C CA . ARG A 1 176 ? 11.855 -4.229 -26.725 1.00 93.12 176 ARG A CA 1
ATOM 1433 C C . ARG A 1 176 ? 10.349 -4.251 -26.539 1.00 93.12 176 ARG A C 1
ATOM 1435 O O . ARG A 1 176 ? 9.762 -5.325 -26.468 1.00 93.12 176 ARG A O 1
ATOM 1442 N N . ILE A 1 177 ? 9.734 -3.078 -26.477 1.00 91.62 177 ILE A N 1
ATOM 1443 C CA . ILE A 1 177 ? 8.282 -2.951 -26.356 1.00 91.62 177 ILE A CA 1
ATOM 1444 C C . ILE A 1 177 ? 7.651 -2.624 -27.711 1.00 91.62 177 ILE A C 1
ATOM 1446 O O . ILE A 1 177 ? 8.170 -1.831 -28.496 1.00 91.62 177 ILE A O 1
ATOM 1450 N N . GLU A 1 178 ? 6.494 -3.220 -27.973 1.00 80.94 178 GLU A N 1
ATOM 1451 C CA . GLU A 1 178 ? 5.680 -2.941 -29.165 1.00 80.94 178 GLU A CA 1
ATOM 1452 C C . GLU A 1 178 ? 5.043 -1.541 -29.082 1.00 80.94 178 GLU A C 1
ATOM 1454 O O . GLU A 1 178 ? 4.972 -0.788 -30.062 1.00 80.94 178 GLU A O 1
ATOM 1459 N N . ARG A 1 179 ? 4.624 -1.158 -27.868 1.00 74.62 179 ARG A N 1
ATOM 1460 C CA . ARG A 1 179 ? 3.901 0.084 -27.584 1.00 74.62 179 ARG A CA 1
ATOM 1461 C C . ARG A 1 179 ? 4.700 1.315 -28.016 1.00 74.62 179 ARG A C 1
ATOM 1463 O O . ARG A 1 179 ? 5.874 1.478 -27.694 1.00 74.62 179 ARG A O 1
ATOM 1470 N N . GLN A 1 180 ? 4.027 2.245 -28.693 1.00 69.88 180 GLN A N 1
ATOM 1471 C CA . GLN A 1 180 ? 4.570 3.578 -28.947 1.00 69.88 180 GLN A CA 1
ATOM 1472 C C . GLN A 1 180 ? 4.626 4.387 -27.650 1.00 69.88 180 GLN A C 1
ATOM 1474 O O . GLN A 1 180 ? 3.597 4.790 -27.107 1.00 69.88 180 GLN A O 1
ATOM 1479 N N . LEU A 1 181 ? 5.838 4.643 -27.158 1.00 67.81 181 LEU A N 1
ATOM 1480 C CA . LEU A 1 181 ? 6.078 5.670 -26.152 1.00 67.81 181 LEU A CA 1
ATOM 1481 C C . LEU A 1 181 ? 6.348 7.004 -26.851 1.00 67.81 181 LEU A C 1
ATOM 1483 O O . LEU A 1 181 ? 7.065 7.053 -27.850 1.00 67.81 181 LEU A O 1
ATOM 1487 N N . ARG A 1 182 ? 5.802 8.101 -26.309 1.00 66.81 182 ARG A N 1
ATOM 1488 C CA . ARG A 1 182 ? 6.196 9.451 -26.743 1.00 66.81 182 ARG A CA 1
ATOM 1489 C C . ARG A 1 182 ? 7.707 9.600 -26.559 1.00 66.81 182 ARG A C 1
ATOM 1491 O O . ARG A 1 182 ? 8.229 9.155 -25.532 1.00 66.81 182 ARG A O 1
ATOM 1498 N N . ARG A 1 183 ? 8.386 10.223 -27.529 1.00 62.75 183 ARG A N 1
ATOM 1499 C CA . ARG A 1 183 ? 9.815 10.554 -27.408 1.00 62.75 183 ARG A CA 1
ATOM 1500 C C . ARG A 1 183 ? 10.061 11.369 -26.133 1.00 62.75 183 ARG A C 1
ATOM 1502 O O . ARG A 1 183 ? 9.164 12.078 -25.673 1.00 62.75 183 ARG A O 1
ATOM 1509 N N . ALA A 1 184 ? 11.224 11.134 -25.528 1.00 60.31 184 ALA A N 1
ATOM 1510 C CA . ALA A 1 184 ? 11.671 11.831 -24.328 1.00 60.31 184 ALA A CA 1
ATOM 1511 C C . ALA A 1 184 ? 12.047 13.276 -24.627 1.00 60.31 184 ALA A C 1
ATOM 1513 O O . ALA A 1 184 ? 12.550 13.514 -25.747 1.00 60.31 184 ALA A O 1
#

Sequence (184 aa):
MLTYSPEKFASLYDSELGQRLWAFLTRDDNVARLETASELGKPAVEGVEEQLLAEFREEILAGRVKQMVGHMVRQILEQRDWVLDQTDVKLHSVPFSKAARYRRSDWFTFHAFRNSSDPRDVVITDRRQNPTLPAGSRWTFYATFASPLKAAVAFGVNDIKQLRQQVHSHGYQRIRIERQLRRA